Protein AF-A0AA90QH81-F1 (afdb_monomer_lite)

pLDDT: mean 76.2, std 21.97, range [27.23, 96.94]

Secondary structure (DSSP, 8-state):
--STTSSSHHHHHHHHTTT----TT---------SS-HHHHHTS-HHHHHHHHHHHHHT-SSS---PPTT--EEEEESS----EEETTEEEEETT--HHHHHHHHHHHTT----B-S-TT--SSTTSPTTBT--TT-GGGTTSS-EEEETTEEEE----HHHHHHTT-S-GGGEEETTTTS-S----PBPPTT-TTSSSBSEEE-B----SSEEEEEEEETTEEEEEEEETTT--B-BTTBTT-PPP----TT---B---------TTSS-HHHHHHHTTSPPPPPPP----

Sequence (292 aa):
MFTPGNGGLADWWHDISYVNFNNAGSEVHGWYRMSQTTEQLQGLDRSDKTNACIEAARSAPSGALTVPPGAIRYTVTSPGIDAFGWNGGAFMAFDFEVGLAVHEGGHGIGLNHTFSNNPDYRNVDWAAIGEHDDPWDAMSWANSYVATTPFGAAPAALVAPHLDRMGWLPRSRIAVHAANGASEAIYTLAATNHPEASGALLVRVPVKREQGVIMLRVSVDGAPVTVHMDALSGNVVDPNNPARRIATAGIGRLPAMVLVPQLRVPRSRLSKPDRMREAAAPAPAAAPALEK

Radius of gyration: 21.19 Å; chains: 1; bounding box: 54×38×57 Å

Structure (mmCIF, N/CA/C/O backbone):
data_AF-A0AA90QH81-F1
#
_entry.id   AF-A0AA90QH81-F1
#
loop_
_atom_site.group_PDB
_atom_site.id
_atom_site.type_symbol
_atom_site.label_atom_id
_atom_site.label_alt_id
_atom_site.label_comp_id
_atom_site.label_asym_id
_atom_site.label_entity_id
_atom_site.label_seq_id
_atom_site.pdbx_PDB_ins_code
_atom_site.Cartn_x
_atom_site.Cartn_y
_atom_site.Cartn_z
_atom_site.occupancy
_atom_site.B_iso_or_equiv
_atom_site.auth_seq_id
_atom_site.auth_comp_id
_atom_site.auth_asym_id
_atom_site.auth_atom_id
_atom_site.pdbx_PDB_model_num
ATOM 1 N N . MET A 1 1 ? -16.272 1.524 2.803 1.00 66.31 1 MET A N 1
ATOM 2 C CA . MET A 1 1 ? -14.800 1.447 2.700 1.00 66.31 1 MET A CA 1
ATOM 3 C C . MET A 1 1 ? -14.283 0.040 2.391 1.00 66.31 1 MET A C 1
ATOM 5 O O . MET A 1 1 ? -13.559 -0.099 1.418 1.00 66.31 1 MET A O 1
ATOM 9 N N . PHE A 1 2 ? -14.653 -0.997 3.155 1.00 76.00 2 PHE A N 1
ATOM 10 C CA . PHE A 1 2 ? -14.161 -2.379 2.962 1.00 76.00 2 PHE A CA 1
ATOM 11 C C . PHE A 1 2 ? -15.019 -3.255 2.025 1.00 76.00 2 PHE A C 1
ATOM 13 O O . PHE A 1 2 ? -14.723 -4.430 1.829 1.00 76.00 2 PHE A O 1
ATOM 20 N N . THR A 1 3 ? -16.078 -2.694 1.439 1.00 82.12 3 THR A N 1
ATOM 21 C CA . THR A 1 3 ? -16.997 -3.393 0.529 1.00 82.12 3 THR A CA 1
ATOM 22 C C . THR A 1 3 ? -16.645 -3.067 -0.926 1.00 82.12 3 THR A C 1
ATOM 24 O O . THR A 1 3 ? -16.596 -1.873 -1.240 1.00 82.12 3 THR A O 1
ATOM 27 N N . PRO A 1 4 ? -16.455 -4.072 -1.805 1.00 84.31 4 PRO A N 1
ATOM 28 C CA . PRO A 1 4 ? -16.195 -3.851 -3.229 1.00 84.31 4 PRO A CA 1
ATOM 29 C C . PRO A 1 4 ? -17.290 -3.039 -3.939 1.00 84.31 4 PRO A C 1
ATOM 31 O O . PRO A 1 4 ? -18.446 -3.032 -3.510 1.00 84.31 4 PRO A O 1
ATOM 34 N N . GLY A 1 5 ? -16.926 -2.398 -5.047 1.00 85.25 5 GLY A N 1
ATOM 35 C CA . GLY A 1 5 ? -17.802 -1.646 -5.946 1.00 85.25 5 GLY A CA 1
ATOM 36 C C . GLY A 1 5 ? -18.181 -0.242 -5.470 1.00 85.25 5 GLY A C 1
ATOM 37 O O . GLY A 1 5 ? -19.087 0.354 -6.045 1.00 85.25 5 GLY A O 1
ATOM 38 N N . ASN A 1 6 ? -17.530 0.292 -4.432 1.00 86.75 6 ASN A N 1
ATOM 39 C CA . ASN A 1 6 ? -17.909 1.570 -3.812 1.00 86.75 6 ASN A CA 1
ATOM 40 C C . ASN A 1 6 ? -16.840 2.671 -3.942 1.00 86.75 6 ASN A C 1
ATOM 42 O O . ASN A 1 6 ? -17.026 3.763 -3.407 1.00 86.75 6 ASN A O 1
ATOM 46 N N . GLY A 1 7 ? -15.718 2.396 -4.609 1.00 84.75 7 GLY A N 1
ATOM 47 C CA . GLY A 1 7 ? -14.567 3.298 -4.699 1.00 84.75 7 GLY A CA 1
ATOM 48 C C . GLY A 1 7 ? -13.807 3.426 -3.376 1.00 84.75 7 GLY A C 1
ATOM 49 O O . GLY A 1 7 ? -13.304 4.502 -3.060 1.00 84.75 7 GLY A O 1
ATOM 50 N N . GLY A 1 8 ? -13.804 2.367 -2.559 1.00 88.50 8 GLY A N 1
ATOM 51 C CA . GLY A 1 8 ? -13.171 2.350 -1.237 1.00 88.50 8 GLY A CA 1
ATOM 52 C C . GLY A 1 8 ? -11.842 1.597 -1.196 1.00 88.50 8 GLY A C 1
ATOM 53 O O . GLY A 1 8 ? -11.267 1.235 -2.216 1.00 88.50 8 GLY A O 1
ATOM 54 N N . LEU A 1 9 ? -11.382 1.302 0.021 1.00 90.00 9 LEU A N 1
ATOM 55 C CA . LEU A 1 9 ? -10.164 0.532 0.283 1.00 90.00 9 LEU A CA 1
ATOM 56 C C . LEU A 1 9 ? -10.163 -0.846 -0.399 1.00 90.00 9 LEU A C 1
ATOM 58 O O . LEU A 1 9 ? -9.131 -1.279 -0.898 1.00 90.00 9 LEU A O 1
ATOM 62 N N . ALA A 1 10 ? -11.316 -1.523 -0.433 1.00 89.69 10 ALA A N 1
ATOM 63 C CA . ALA A 1 10 ? -11.465 -2.806 -1.123 1.00 89.69 10 ALA A CA 1
ATOM 64 C C . ALA A 1 10 ? -11.136 -2.705 -2.619 1.00 89.69 10 ALA A C 1
ATOM 66 O O . ALA A 1 10 ? -10.386 -3.525 -3.139 1.00 89.69 10 ALA A O 1
ATOM 67 N N . ASP A 1 11 ? -11.672 -1.680 -3.280 1.00 89.56 11 ASP A N 1
ATOM 68 C CA . ASP A 1 11 ? -11.479 -1.451 -4.712 1.00 89.56 11 ASP A CA 1
ATOM 69 C C . ASP A 1 11 ? -10.042 -1.026 -5.004 1.00 89.56 11 ASP A C 1
ATOM 71 O O . ASP A 1 11 ? -9.417 -1.549 -5.920 1.00 89.56 11 ASP A O 1
ATOM 75 N N . TRP A 1 12 ? -9.474 -0.160 -4.158 1.00 91.94 12 TRP A N 1
ATOM 76 C CA . TRP A 1 12 ? -8.079 0.251 -4.293 1.00 91.94 12 TRP A CA 1
ATOM 77 C C . TRP A 1 12 ? -7.126 -0.953 -4.215 1.00 91.94 12 TRP A C 1
ATOM 79 O O . TRP A 1 12 ? -6.288 -1.128 -5.099 1.00 91.94 12 TRP A O 1
ATOM 89 N N . TRP A 1 13 ? -7.275 -1.829 -3.211 1.00 92.81 13 TRP A N 1
ATOM 90 C CA . TRP A 1 13 ? -6.428 -3.024 -3.106 1.00 92.81 13 TRP A CA 1
ATOM 91 C C . TRP A 1 13 ? -6.637 -3.987 -4.270 1.00 92.81 13 TRP A C 1
ATOM 93 O O . TRP A 1 13 ? -5.664 -4.535 -4.790 1.00 92.81 13 TRP A O 1
ATOM 103 N N . HIS A 1 14 ? -7.885 -4.194 -4.684 1.00 91.69 14 HIS A N 1
ATOM 104 C CA . HIS A 1 14 ? -8.213 -5.035 -5.828 1.00 91.69 14 HIS A CA 1
ATOM 105 C C . HIS A 1 14 ? -7.513 -4.542 -7.104 1.00 91.69 14 HIS A C 1
ATOM 107 O O . HIS A 1 14 ? -6.822 -5.318 -7.768 1.00 91.69 14 HIS A O 1
ATOM 113 N N . ASP A 1 15 ? -7.622 -3.249 -7.406 1.00 91.12 15 ASP A N 1
ATOM 114 C CA . ASP A 1 15 ? -7.120 -2.671 -8.651 1.00 91.12 15 ASP A CA 1
ATOM 115 C C . ASP A 1 15 ? -5.589 -2.593 -8.668 1.00 91.12 15 ASP A C 1
ATOM 117 O O . ASP A 1 15 ? -4.952 -3.055 -9.619 1.00 91.12 15 ASP A O 1
ATOM 121 N N . ILE A 1 16 ? -4.973 -2.085 -7.594 1.00 92.56 16 ILE A N 1
ATOM 122 C CA . ILE A 1 16 ? -3.512 -1.923 -7.514 1.00 92.56 16 ILE A CA 1
ATOM 123 C C . ILE A 1 16 ? -2.782 -3.266 -7.455 1.00 92.56 16 ILE A C 1
ATOM 125 O O . ILE A 1 16 ? -1.655 -3.384 -7.938 1.00 92.56 16 ILE A O 1
ATOM 129 N N . SER A 1 17 ? -3.421 -4.301 -6.911 1.00 93.56 17 SER A N 1
ATOM 130 C CA . SER A 1 17 ? -2.853 -5.649 -6.896 1.00 93.56 17 SER A CA 1
ATOM 131 C C . SER A 1 17 ? -3.069 -6.433 -8.187 1.00 93.56 17 SER A C 1
ATOM 133 O O . SER A 1 17 ? -2.642 -7.585 -8.260 1.00 93.56 17 SER A O 1
ATOM 135 N N . TYR A 1 18 ? -3.730 -5.864 -9.200 1.00 93.06 18 TYR A N 1
ATOM 136 C CA . TYR A 1 18 ? -4.156 -6.600 -10.393 1.00 93.06 18 TYR A CA 1
ATOM 137 C C . TYR A 1 18 ? -4.964 -7.857 -10.030 1.00 93.06 18 TYR A C 1
ATOM 139 O O . TYR A 1 18 ? -4.720 -8.938 -10.569 1.00 93.06 18 TYR A O 1
ATOM 147 N N . VAL A 1 19 ? -5.907 -7.722 -9.090 1.00 92.38 19 VAL A N 1
ATOM 148 C CA . VAL A 1 19 ? -6.770 -8.807 -8.584 1.00 92.38 19 VAL A CA 1
ATOM 149 C C . VAL A 1 19 ? -6.009 -9.888 -7.783 1.00 92.38 19 VAL A C 1
ATOM 151 O O . VAL A 1 19 ? -6.549 -10.953 -7.493 1.00 92.38 19 VAL A O 1
ATOM 154 N N . ASN A 1 20 ? -4.749 -9.653 -7.392 1.00 92.12 20 ASN A N 1
ATOM 155 C CA . ASN A 1 20 ? -3.990 -10.613 -6.573 1.00 92.12 20 ASN A CA 1
ATOM 156 C C . ASN A 1 20 ? -4.246 -10.459 -5.067 1.00 92.12 20 ASN A C 1
ATOM 158 O O . ASN A 1 20 ? -3.966 -11.382 -4.300 1.00 92.12 20 ASN A O 1
ATOM 162 N N . PHE A 1 21 ? -4.765 -9.313 -4.628 1.00 90.56 21 PHE A N 1
ATOM 163 C CA . PHE A 1 21 ? -5.209 -9.109 -3.258 1.00 90.56 21 PHE A CA 1
ATOM 164 C C . PHE A 1 21 ? -6.693 -9.441 -3.145 1.00 90.56 21 PHE A C 1
ATOM 166 O O . PHE A 1 21 ? -7.538 -8.805 -3.773 1.00 90.56 21 PHE A O 1
ATOM 173 N N . ASN A 1 22 ? -7.006 -10.436 -2.319 1.00 83.88 22 ASN A N 1
ATOM 174 C CA . ASN A 1 22 ? -8.372 -10.863 -2.073 1.00 83.88 22 ASN A CA 1
ATOM 175 C C . ASN A 1 22 ? -8.793 -10.485 -0.651 1.00 83.88 22 ASN A C 1
ATOM 177 O O . ASN A 1 22 ? -8.292 -11.048 0.320 1.00 83.88 22 ASN A O 1
ATOM 181 N N . ASN A 1 23 ? -9.741 -9.561 -0.540 1.00 81.88 23 ASN A N 1
ATOM 182 C CA . ASN A 1 23 ? -10.365 -9.168 0.721 1.00 81.88 23 ASN A CA 1
ATOM 183 C C . ASN A 1 23 ? -11.673 -9.931 1.012 1.00 81.88 23 ASN A C 1
ATOM 185 O O . ASN A 1 23 ? -12.353 -9.623 1.993 1.00 81.88 23 ASN A O 1
ATOM 189 N N . ALA A 1 24 ? -12.057 -10.910 0.184 1.00 81.31 24 ALA A N 1
ATOM 190 C CA . ALA A 1 24 ? -13.216 -11.752 0.460 1.00 81.31 24 ALA A CA 1
ATOM 191 C C .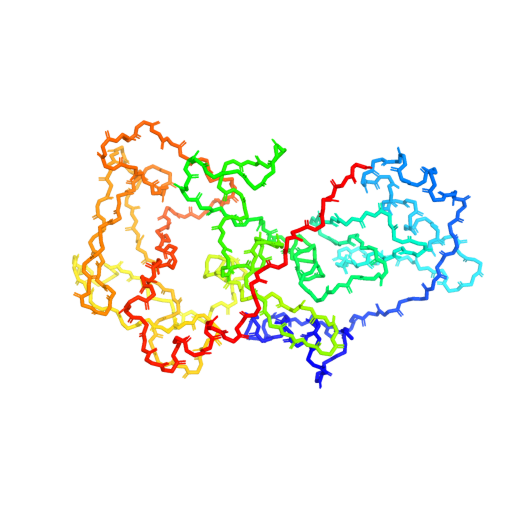 ALA A 1 24 ? -13.039 -12.486 1.797 1.00 81.31 24 ALA A C 1
ATOM 193 O O . ALA A 1 24 ? -11.966 -12.999 2.106 1.00 81.31 24 ALA A O 1
ATOM 194 N N . GLY A 1 25 ? -14.108 -12.529 2.592 1.00 80.38 25 GLY A N 1
ATOM 195 C CA . GLY A 1 25 ? -14.072 -13.094 3.943 1.00 80.38 25 GLY A CA 1
ATOM 196 C C . GLY A 1 25 ? -13.509 -12.151 5.009 1.00 80.38 25 GLY A C 1
ATOM 197 O O . GLY A 1 25 ? -13.406 -12.556 6.159 1.00 80.38 25 GLY A O 1
ATOM 198 N N . SER A 1 26 ? -13.172 -10.901 4.667 1.00 85.56 26 SER A N 1
ATOM 199 C CA . SER A 1 26 ? -12.961 -9.872 5.689 1.00 85.56 26 SER A CA 1
ATOM 200 C C . SER A 1 26 ? -14.261 -9.603 6.443 1.00 85.56 26 SER A C 1
ATOM 202 O O . SER A 1 26 ? -15.319 -9.416 5.840 1.00 85.56 26 SER A O 1
ATOM 204 N N . GLU A 1 27 ? -14.161 -9.550 7.766 1.00 87.94 27 GLU A N 1
ATOM 205 C CA . GLU A 1 27 ? -15.280 -9.304 8.667 1.00 87.94 27 GLU A CA 1
ATOM 206 C C . GLU A 1 27 ? -15.116 -7.940 9.340 1.00 87.94 27 GLU A C 1
ATOM 208 O O . GLU A 1 27 ? -14.009 -7.517 9.679 1.00 87.94 27 GLU A O 1
ATOM 213 N N . VAL A 1 28 ? -16.233 -7.239 9.532 1.00 88.25 28 VAL A N 1
ATOM 214 C CA . VAL A 1 28 ? -16.284 -6.031 10.357 1.00 88.25 28 VAL A CA 1
ATOM 215 C C . VAL A 1 28 ? -16.977 -6.403 11.653 1.00 88.25 28 VAL A C 1
ATOM 217 O O . VAL A 1 28 ? -18.139 -6.810 11.651 1.00 88.25 28 VAL A O 1
ATOM 220 N N . HIS A 1 29 ? -16.262 -6.243 12.758 1.00 89.69 29 HIS A N 1
ATOM 221 C CA . HIS A 1 29 ? -16.812 -6.451 14.088 1.00 89.69 29 HIS A CA 1
ATOM 222 C C . HIS A 1 29 ? -17.248 -5.121 14.707 1.00 89.69 29 HIS A C 1
ATOM 224 O O . HIS A 1 29 ? -16.852 -4.044 14.261 1.00 89.69 29 HIS A O 1
ATOM 230 N N . GLY A 1 30 ? -18.130 -5.208 15.703 1.00 86.75 30 GLY A N 1
ATOM 231 C CA . GLY A 1 30 ? -18.688 -4.039 16.376 1.00 86.75 30 GLY A CA 1
ATOM 232 C C . GLY A 1 30 ? -17.684 -3.311 17.272 1.00 86.75 30 GLY A C 1
ATOM 233 O O . GLY A 1 30 ? -16.505 -3.646 17.351 1.00 86.75 30 GLY A O 1
ATOM 234 N N . TRP A 1 31 ? -18.186 -2.309 17.988 1.00 93.56 31 TRP A N 1
ATOM 235 C CA . TRP A 1 31 ? -17.396 -1.546 18.948 1.00 93.56 31 TRP A CA 1
ATOM 236 C C . TRP A 1 31 ? -17.240 -2.296 20.269 1.00 93.56 31 TRP A C 1
ATOM 238 O O . TRP A 1 31 ? -18.223 -2.743 20.863 1.00 93.56 31 TRP A O 1
ATOM 248 N N . TYR A 1 32 ? -16.006 -2.355 20.764 1.00 95.12 32 TYR A N 1
ATOM 249 C CA . TYR A 1 32 ? -15.671 -2.943 22.057 1.00 95.12 32 TYR A CA 1
ATOM 250 C C . TYR A 1 32 ? -15.305 -1.850 23.053 1.00 95.12 32 TYR A C 1
ATOM 252 O O . TYR A 1 32 ? -14.515 -0.954 22.754 1.00 95.12 32 TYR A O 1
ATOM 260 N N . ARG A 1 33 ? -15.891 -1.908 24.253 1.00 95.06 33 ARG A N 1
ATOM 261 C CA . ARG A 1 33 ? -15.601 -0.927 25.298 1.00 95.06 33 ARG A CA 1
ATOM 262 C C . ARG A 1 33 ? -14.281 -1.274 25.976 1.00 95.06 33 ARG A C 1
ATOM 264 O O . ARG A 1 33 ? -14.151 -2.338 26.571 1.00 95.06 33 ARG A O 1
ATOM 271 N N . MET A 1 34 ? -13.334 -0.348 25.914 1.00 93.88 34 MET A N 1
ATOM 272 C CA . MET A 1 34 ? -12.063 -0.454 26.625 1.00 93.88 34 MET A CA 1
ATOM 273 C C . MET A 1 34 ? -12.231 -0.058 28.096 1.00 93.88 34 MET A C 1
ATOM 275 O O . MET A 1 34 ? -13.102 0.749 28.434 1.00 93.88 34 MET A O 1
ATOM 279 N N . SER A 1 35 ? -11.419 -0.647 28.976 1.00 91.38 35 SER A N 1
ATOM 280 C CA . SER A 1 35 ? -11.398 -0.309 30.406 1.00 91.38 35 SER A CA 1
ATOM 281 C C . SER A 1 35 ? -10.559 0.937 30.700 1.00 91.38 35 SER A C 1
ATOM 283 O O . SER A 1 35 ? -10.780 1.597 31.713 1.00 91.38 35 SER A O 1
ATOM 285 N N . GLN A 1 36 ? -9.622 1.262 29.810 1.00 94.44 36 GLN A N 1
ATOM 286 C CA . GLN A 1 36 ? -8.763 2.437 29.871 1.00 94.44 36 GLN A CA 1
ATOM 287 C C . GLN A 1 36 ? -9.514 3.715 29.467 1.00 94.44 36 GLN A C 1
ATOM 289 O O . GLN A 1 36 ? -10.398 3.694 28.607 1.00 94.44 36 GLN A O 1
ATOM 294 N N . THR A 1 37 ? -9.120 4.850 30.047 1.00 94.69 37 THR A N 1
ATOM 295 C CA . THR A 1 37 ? -9.464 6.179 29.519 1.00 94.69 37 THR A CA 1
ATOM 296 C C . THR A 1 37 ? -8.648 6.494 28.260 1.00 94.69 37 THR A C 1
ATOM 298 O O . THR A 1 37 ? -7.630 5.854 27.994 1.00 94.69 37 THR A O 1
ATOM 301 N N . THR A 1 38 ? -9.056 7.514 27.497 1.00 93.38 38 THR A N 1
ATOM 302 C CA . THR A 1 38 ? -8.297 8.001 26.330 1.00 93.38 38 THR A CA 1
ATOM 303 C C . THR A 1 38 ? -6.854 8.353 26.695 1.00 93.38 38 THR A C 1
ATOM 305 O O . THR A 1 38 ? -5.934 7.894 26.031 1.00 93.38 38 THR A O 1
ATOM 308 N N . GLU A 1 39 ? -6.656 9.094 27.789 1.00 95.19 39 GLU A N 1
ATOM 309 C CA . GLU A 1 39 ? -5.333 9.514 28.273 1.00 95.19 39 GLU A CA 1
ATOM 310 C C . GLU A 1 39 ? -4.461 8.315 28.672 1.00 95.19 39 GLU A C 1
ATOM 312 O O . GLU A 1 39 ? -3.291 8.234 28.302 1.00 95.19 39 GLU A O 1
ATOM 317 N N . GLN A 1 40 ? -5.046 7.334 29.369 1.00 96.06 40 GLN A N 1
ATOM 318 C CA . GLN A 1 40 ? -4.340 6.104 29.729 1.00 96.06 40 GLN A CA 1
ATOM 319 C C . GLN A 1 40 ? -3.893 5.331 28.490 1.00 96.06 40 GLN A C 1
ATOM 321 O O . GLN A 1 40 ? -2.780 4.818 28.467 1.00 96.06 40 GLN A O 1
ATOM 326 N N . LEU A 1 41 ? -4.749 5.253 27.468 1.00 94.69 41 LEU A N 1
ATOM 327 C CA . LEU A 1 41 ? -4.438 4.534 26.239 1.00 94.69 41 LEU A CA 1
ATOM 328 C C . LEU A 1 41 ? -3.401 5.277 25.384 1.00 94.69 41 LEU A C 1
ATOM 330 O O . LEU A 1 41 ? -2.516 4.639 24.823 1.00 94.69 41 LEU A O 1
ATOM 334 N N . GLN A 1 42 ? -3.460 6.611 25.321 1.00 94.31 42 GLN A N 1
ATOM 335 C CA . GLN A 1 42 ? -2.454 7.444 24.649 1.00 94.31 42 GLN A CA 1
ATOM 336 C C . GLN A 1 42 ? -1.062 7.283 25.269 1.00 94.31 42 GLN A C 1
ATOM 338 O O . GLN A 1 42 ? -0.082 7.235 24.529 1.00 94.31 42 GLN A O 1
ATOM 343 N N . GLY A 1 43 ? -0.989 7.139 26.596 1.00 95.75 43 GLY A N 1
ATOM 344 C CA . GLY A 1 43 ? 0.264 6.943 27.329 1.00 95.75 43 GLY A CA 1
ATOM 345 C C . GLY A 1 43 ? 0.909 5.559 27.184 1.00 95.75 43 GLY A C 1
ATOM 346 O O . GLY A 1 43 ? 2.028 5.374 27.663 1.00 95.75 43 GLY A O 1
ATOM 347 N N . LEU A 1 44 ? 0.238 4.587 26.555 1.00 96.25 44 LEU A N 1
ATOM 348 C CA . LEU A 1 44 ? 0.830 3.280 26.254 1.00 96.25 44 LEU A CA 1
ATOM 349 C C . LEU A 1 44 ? 1.749 3.354 25.031 1.00 96.25 44 LEU A C 1
ATOM 351 O O . LEU A 1 44 ? 1.603 4.224 24.172 1.00 96.25 44 LEU A O 1
ATOM 355 N N . ASP A 1 45 ? 2.657 2.391 24.897 1.00 96.88 45 ASP A N 1
ATOM 356 C CA . ASP A 1 45 ? 3.338 2.182 23.622 1.00 96.88 45 ASP A CA 1
ATOM 357 C C . ASP A 1 45 ? 2.398 1.543 22.577 1.00 96.88 45 ASP A C 1
ATOM 359 O O . ASP A 1 45 ? 1.316 1.042 22.886 1.00 96.88 45 ASP A O 1
ATOM 363 N N . ARG A 1 46 ? 2.800 1.556 21.302 1.00 95.69 46 ARG A N 1
ATOM 364 C CA . ARG A 1 46 ? 1.977 1.063 20.180 1.00 95.69 46 ARG A CA 1
ATOM 365 C C . ARG A 1 46 ? 1.602 -0.423 20.291 1.00 95.69 46 ARG A C 1
ATOM 367 O O . ARG A 1 46 ? 0.505 -0.820 19.884 1.00 95.69 46 ARG A O 1
ATOM 374 N N . SER A 1 47 ? 2.491 -1.247 20.846 1.00 95.00 47 SER A N 1
ATOM 375 C CA . SER A 1 47 ? 2.231 -2.676 21.045 1.00 95.00 47 SER A CA 1
ATOM 376 C C . SER A 1 47 ? 1.169 -2.871 22.127 1.00 95.00 47 SER A C 1
ATOM 378 O O . SER A 1 47 ? 0.184 -3.581 21.916 1.00 95.00 47 SER A O 1
ATOM 380 N N . ASP A 1 48 ? 1.314 -2.174 23.248 1.00 96.94 48 ASP A N 1
ATOM 381 C CA . ASP A 1 48 ? 0.394 -2.242 24.377 1.00 96.94 48 ASP A CA 1
ATOM 382 C C . ASP A 1 48 ? -0.974 -1.633 24.051 1.00 96.94 48 ASP A C 1
ATOM 384 O O . ASP A 1 48 ? -1.994 -2.212 24.434 1.00 96.94 48 ASP A O 1
ATOM 388 N N . LYS A 1 49 ? -1.035 -0.557 23.248 1.00 96.00 49 LYS A N 1
ATOM 389 C CA . LYS A 1 49 ? -2.295 -0.043 22.667 1.00 96.00 49 LYS A CA 1
ATOM 390 C C . LYS A 1 49 ? -3.027 -1.137 21.893 1.00 96.00 49 LYS A C 1
ATOM 392 O O . LYS A 1 49 ? -4.212 -1.387 22.116 1.00 96.00 49 LYS A O 1
ATOM 397 N N . THR A 1 50 ? -2.309 -1.823 21.004 1.00 94.44 50 THR A N 1
ATOM 398 C CA . THR A 1 50 ? -2.871 -2.897 20.176 1.00 94.44 50 THR A CA 1
ATOM 399 C C . THR A 1 50 ? -3.372 -4.057 21.037 1.00 94.44 50 THR A C 1
ATOM 401 O O . THR A 1 50 ? -4.492 -4.535 20.840 1.00 94.44 50 THR A O 1
ATOM 404 N N . ASN A 1 51 ? -2.579 -4.483 22.023 1.00 94.38 51 ASN A N 1
ATOM 405 C CA . ASN A 1 51 ? -2.944 -5.557 22.946 1.00 94.38 51 ASN A CA 1
ATOM 406 C C . ASN A 1 51 ? -4.169 -5.193 23.794 1.00 94.38 51 ASN A C 1
ATOM 408 O O . ASN A 1 51 ? -5.052 -6.032 23.969 1.00 94.38 51 ASN A O 1
ATOM 412 N N . ALA A 1 52 ? -4.271 -3.947 24.262 1.00 95.94 52 ALA A N 1
ATOM 413 C CA . ALA A 1 52 ? -5.425 -3.470 25.017 1.00 95.94 52 ALA A CA 1
ATOM 414 C C . ALA A 1 52 ? -6.723 -3.550 24.196 1.00 95.94 52 ALA A C 1
ATOM 416 O O . ALA A 1 52 ? -7.746 -4.006 24.709 1.00 95.94 52 ALA A O 1
ATOM 417 N N . CYS A 1 53 ? -6.691 -3.170 22.913 1.00 94.94 53 CYS A N 1
ATOM 418 C CA . CYS A 1 53 ? -7.855 -3.295 22.031 1.00 94.94 53 CYS A CA 1
ATOM 419 C C . CYS A 1 53 ? -8.238 -4.760 21.772 1.00 94.94 53 CYS A C 1
ATOM 421 O O . CYS A 1 53 ? -9.420 -5.104 21.815 1.00 94.94 53 CYS A O 1
ATOM 423 N N . ILE A 1 54 ? -7.252 -5.634 21.536 1.00 93.25 54 ILE A N 1
ATOM 424 C CA . ILE A 1 54 ? -7.489 -7.074 21.342 1.00 93.25 54 ILE A CA 1
ATOM 425 C C . ILE A 1 54 ? -8.109 -7.687 22.600 1.00 93.25 54 ILE A C 1
ATOM 427 O O . ILE A 1 54 ? -9.063 -8.455 22.501 1.00 93.25 54 ILE A O 1
ATOM 431 N N . GLU A 1 55 ? -7.608 -7.330 23.781 1.00 95.00 55 GLU A N 1
ATOM 432 C CA . GLU A 1 55 ? -8.136 -7.835 25.045 1.00 95.00 55 GLU A CA 1
ATOM 433 C C . GLU A 1 55 ? -9.565 -7.347 25.308 1.00 95.00 55 GLU A C 1
ATOM 435 O O . GLU A 1 55 ? -10.415 -8.136 25.727 1.00 95.00 55 GLU A O 1
ATOM 440 N N . ALA A 1 56 ? -9.862 -6.080 25.006 1.00 95.62 56 ALA A N 1
ATOM 441 C CA . ALA A 1 56 ? -11.219 -5.545 25.098 1.00 95.62 56 ALA A CA 1
ATOM 442 C C . ALA A 1 56 ? -12.194 -6.303 24.180 1.00 95.62 56 ALA A C 1
ATOM 444 O O . ALA A 1 56 ? -13.310 -6.619 24.591 1.00 95.62 56 ALA A O 1
ATOM 445 N N . ALA A 1 57 ? -11.765 -6.650 22.963 1.00 95.44 57 ALA A N 1
ATOM 446 C CA . ALA A 1 57 ? -12.564 -7.452 22.040 1.00 95.44 57 ALA A CA 1
ATOM 447 C C . ALA A 1 57 ? -12.741 -8.902 22.519 1.00 95.44 57 ALA A C 1
ATOM 449 O O . ALA A 1 57 ? -13.835 -9.461 22.437 1.00 95.44 57 ALA A O 1
ATOM 450 N N . ARG A 1 58 ? -11.683 -9.506 23.065 1.00 95.56 58 ARG A N 1
ATOM 451 C CA . ARG A 1 58 ? -11.674 -10.895 23.544 1.00 95.56 58 ARG A CA 1
ATOM 452 C C . ARG A 1 58 ? -12.529 -11.104 24.794 1.00 95.56 58 ARG A C 1
ATOM 454 O O . ARG A 1 58 ? -13.149 -12.153 24.938 1.00 95.56 58 ARG A O 1
ATOM 461 N N . SER A 1 59 ? -12.543 -10.127 25.697 1.00 95.69 59 SER A N 1
ATOM 462 C CA . SER A 1 59 ? -13.240 -10.191 26.991 1.00 95.69 59 SER A CA 1
ATOM 463 C C . SER A 1 59 ? -14.649 -9.588 26.969 1.00 95.69 59 SER A C 1
ATOM 465 O O . SER A 1 59 ? -15.317 -9.538 28.004 1.00 95.69 59 SER A O 1
ATOM 467 N N . ALA A 1 60 ? -15.123 -9.138 25.804 1.00 95.50 60 ALA A N 1
ATOM 468 C CA . ALA A 1 60 ? -16.417 -8.488 25.682 1.00 95.50 60 ALA A CA 1
ATOM 469 C C . ALA A 1 60 ? -17.571 -9.417 26.119 1.00 95.50 60 ALA A C 1
ATOM 471 O O . ALA A 1 60 ? -17.630 -10.571 25.695 1.00 95.50 60 ALA A O 1
ATOM 472 N N . PRO A 1 61 ? -18.545 -8.924 26.909 1.00 92.94 61 PRO A N 1
ATOM 473 C CA . PRO A 1 61 ? -19.657 -9.745 27.401 1.00 92.94 61 PRO A CA 1
ATOM 474 C C . PRO A 1 61 ? -20.598 -10.225 26.284 1.00 92.94 61 PRO A C 1
ATOM 476 O O . PRO A 1 61 ? -21.345 -11.183 26.464 1.00 92.94 61 PRO A O 1
ATOM 479 N N . SER A 1 62 ? -20.569 -9.563 25.128 1.00 90.69 62 SER A N 1
ATOM 480 C CA . SER A 1 62 ? -21.342 -9.912 23.940 1.00 90.69 62 SER A CA 1
ATOM 481 C C . SER A 1 62 ? -20.495 -9.696 22.693 1.00 90.69 62 SER A C 1
ATOM 483 O O . SER A 1 62 ? -19.832 -8.665 22.582 1.00 90.69 62 SER A O 1
ATOM 485 N N . GLY A 1 63 ? -20.552 -10.632 21.743 1.00 89.75 63 GLY A N 1
ATOM 486 C CA . GLY A 1 63 ? -19.814 -10.516 20.482 1.00 89.75 63 GLY A CA 1
ATOM 487 C C . GLY A 1 63 ? -18.295 -10.598 20.647 1.00 89.75 63 GLY A C 1
ATOM 488 O O . GLY A 1 63 ? -17.579 -10.001 19.845 1.00 89.75 63 GLY A O 1
ATOM 489 N N . ALA A 1 64 ? -17.817 -11.291 21.690 1.00 94.19 64 ALA A N 1
ATOM 490 C CA . ALA A 1 64 ? -16.396 -11.507 21.935 1.00 94.19 64 ALA A CA 1
ATOM 491 C C . ALA A 1 64 ? -15.691 -12.028 20.679 1.00 94.19 64 ALA A C 1
ATOM 493 O O . ALA A 1 64 ? -16.164 -12.967 20.034 1.00 94.19 64 ALA A O 1
ATOM 494 N N . LEU A 1 65 ? -14.548 -11.429 20.356 1.00 92.62 65 LEU A N 1
ATOM 495 C CA . LEU A 1 65 ? -13.760 -11.770 19.181 1.00 92.62 65 LEU A CA 1
ATOM 496 C C . LEU A 1 65 ? -12.398 -12.301 19.604 1.00 92.62 65 LEU A C 1
ATOM 498 O O . LEU A 1 65 ? -11.613 -11.615 20.255 1.00 92.62 65 LEU A O 1
ATOM 502 N N . THR A 1 66 ? -12.094 -13.518 19.165 1.00 92.31 66 THR A N 1
ATOM 503 C CA . THR A 1 66 ? -10.719 -14.015 19.141 1.00 92.31 66 THR A CA 1
ATOM 504 C C . THR A 1 66 ? -10.196 -13.847 17.727 1.00 92.31 66 THR A C 1
ATOM 506 O O . THR A 1 66 ? -10.682 -14.506 16.811 1.00 92.31 66 THR A O 1
ATOM 509 N N . VAL A 1 67 ? -9.220 -12.958 17.548 1.00 85.75 67 VAL A N 1
ATOM 510 C CA . VAL A 1 67 ? -8.607 -12.727 16.237 1.00 85.75 67 VAL A CA 1
ATOM 511 C C . VAL A 1 67 ? -7.949 -14.027 15.756 1.00 85.75 67 VAL A C 1
ATOM 513 O O . VAL A 1 67 ? -7.085 -14.553 16.467 1.00 85.75 67 VAL A O 1
ATOM 516 N N . PRO A 1 68 ? -8.318 -14.555 14.574 1.00 86.62 68 PRO A N 1
ATOM 517 C CA . PRO A 1 68 ? -7.709 -15.769 14.049 1.00 86.62 68 PRO A CA 1
ATOM 518 C C . PRO A 1 68 ? -6.188 -15.615 13.876 1.00 86.62 68 PRO A C 1
ATOM 520 O O . PRO A 1 68 ? -5.720 -14.548 13.460 1.00 86.62 68 PRO A O 1
ATOM 523 N N . PRO A 1 69 ? -5.390 -16.663 14.152 1.00 84.94 69 PRO A N 1
ATOM 524 C CA . PRO A 1 69 ? -3.958 -16.636 13.882 1.00 84.94 69 PRO A CA 1
ATOM 525 C C . PRO A 1 69 ? -3.667 -16.283 12.419 1.00 84.94 69 PRO A C 1
ATOM 527 O O . PRO A 1 69 ? -4.246 -16.868 11.507 1.00 84.94 69 PRO A O 1
ATOM 530 N N . GLY A 1 70 ? -2.760 -15.331 12.197 1.00 84.06 70 GLY A N 1
ATOM 531 C CA . GLY A 1 70 ? -2.364 -14.891 10.856 1.00 84.06 70 GLY A CA 1
ATOM 532 C C . GLY A 1 70 ? -3.342 -13.940 10.157 1.00 84.06 70 GLY A C 1
ATOM 533 O O . GLY A 1 70 ? -3.049 -13.515 9.043 1.00 84.06 70 GLY A O 1
ATOM 534 N N . ALA A 1 71 ? -4.467 -13.572 10.782 1.00 88.19 71 ALA A N 1
ATOM 535 C CA . ALA A 1 71 ? -5.358 -12.559 10.227 1.00 88.19 71 ALA A CA 1
ATOM 536 C C . ALA A 1 71 ? -4.680 -11.179 10.209 1.00 88.19 71 ALA A C 1
ATOM 538 O O . ALA A 1 71 ? -4.147 -10.726 11.226 1.00 88.19 71 ALA A O 1
ATOM 539 N N . ILE A 1 72 ? -4.757 -10.501 9.063 1.00 90.75 72 ILE A N 1
ATOM 540 C CA . ILE A 1 72 ? -4.445 -9.073 8.956 1.00 90.75 72 ILE A CA 1
ATOM 541 C C . ILE A 1 72 ? -5.633 -8.308 9.529 1.00 90.75 72 ILE A C 1
ATOM 543 O O . ILE A 1 72 ? -6.777 -8.576 9.162 1.00 90.75 72 ILE A O 1
ATOM 547 N N . ARG A 1 73 ? -5.373 -7.365 10.434 1.00 91.69 73 ARG A N 1
ATOM 548 C CA . ARG A 1 73 ? -6.431 -6.658 11.169 1.00 91.69 73 ARG A CA 1
ATOM 549 C C . ARG A 1 73 ? -6.270 -5.151 11.123 1.00 91.69 73 ARG A C 1
ATOM 551 O O . ARG A 1 73 ? -5.158 -4.647 11.218 1.00 91.69 73 ARG A O 1
ATOM 558 N N . TYR A 1 74 ? -7.398 -4.458 11.061 1.00 94.06 74 TYR A N 1
ATOM 559 C CA . TYR A 1 74 ? -7.483 -3.022 11.287 1.00 94.06 74 TYR A CA 1
ATOM 560 C C . TYR A 1 74 ? -8.140 -2.807 12.648 1.00 94.06 74 TYR A C 1
ATOM 562 O O . TYR A 1 74 ? -9.301 -3.163 12.846 1.00 94.06 74 TYR A O 1
ATOM 570 N N . THR A 1 75 ? -7.389 -2.254 13.592 1.00 95.44 75 THR A N 1
ATOM 571 C CA . THR A 1 75 ? -7.886 -1.840 14.902 1.00 95.44 75 THR A CA 1
ATOM 572 C C . THR A 1 75 ? -8.267 -0.371 14.818 1.00 95.44 75 THR A C 1
ATOM 574 O O . THR A 1 75 ? -7.414 0.461 14.526 1.00 95.44 75 THR A O 1
ATOM 577 N N . VAL A 1 76 ? -9.533 -0.048 15.074 1.00 95.50 76 VAL A N 1
ATOM 578 C CA . VAL A 1 76 ? -10.048 1.326 14.994 1.00 95.50 76 VAL A CA 1
ATOM 579 C C . VAL A 1 76 ? -10.499 1.789 16.376 1.00 95.50 76 VAL A C 1
ATOM 581 O O . VAL A 1 76 ? -11.255 1.076 17.038 1.00 95.50 76 VAL A O 1
ATOM 584 N N . THR A 1 77 ? -10.081 2.982 16.808 1.00 95.50 77 THR A N 1
ATOM 585 C CA . THR A 1 77 ? -10.521 3.568 18.086 1.00 95.50 77 THR A CA 1
ATOM 586 C C . THR A 1 77 ? -11.372 4.817 17.902 1.00 95.50 77 THR A C 1
ATOM 588 O O . THR A 1 77 ? -11.107 5.660 17.047 1.00 95.50 77 THR A O 1
ATOM 591 N N . SER A 1 78 ? -12.379 4.960 18.766 1.00 93.31 78 SER A N 1
ATOM 592 C CA . SER A 1 78 ? -13.168 6.181 18.929 1.00 93.31 78 SER A CA 1
ATOM 593 C C . SER A 1 78 ? -13.226 6.550 20.423 1.00 93.31 78 SER A C 1
ATOM 595 O O . SER A 1 78 ? -13.800 5.778 21.196 1.00 93.31 78 SER A O 1
ATOM 597 N N . PRO A 1 79 ? -12.674 7.703 20.853 1.00 92.44 79 PRO A N 1
ATOM 598 C CA . PRO A 1 79 ? -11.991 8.702 20.024 1.00 92.44 79 PRO A CA 1
ATOM 599 C C . PRO A 1 79 ? -10.712 8.156 19.366 1.00 92.44 79 PRO A C 1
ATOM 601 O O . PRO A 1 79 ? -10.144 7.152 19.804 1.00 92.44 79 PRO A O 1
ATOM 604 N N . GLY A 1 80 ? -10.288 8.802 18.280 1.00 91.88 80 GLY A N 1
ATOM 605 C CA . GLY A 1 80 ? -9.012 8.509 17.635 1.00 91.88 80 GLY A CA 1
ATOM 606 C C . GLY A 1 80 ? -7.845 8.887 18.544 1.00 91.88 80 GLY A C 1
ATOM 607 O O . GLY A 1 80 ? -7.901 9.930 19.193 1.00 91.88 80 GLY A O 1
ATOM 608 N N . ILE A 1 81 ? -6.820 8.033 18.626 1.00 93.12 81 ILE A N 1
ATOM 609 C CA . ILE A 1 81 ? -5.676 8.260 19.531 1.00 93.12 81 ILE A CA 1
ATOM 610 C C . ILE A 1 81 ? -4.292 8.052 18.907 1.00 93.12 81 ILE A C 1
ATOM 612 O O . ILE A 1 81 ? -3.308 8.445 19.524 1.00 93.12 81 ILE A O 1
ATOM 616 N N . ASP A 1 82 ? -4.190 7.378 17.759 1.00 93.50 82 ASP A N 1
ATOM 617 C CA . ASP A 1 82 ? -2.923 7.073 17.080 1.00 93.50 82 ASP A CA 1
ATOM 618 C C . ASP A 1 82 ? -3.214 6.542 15.663 1.00 93.50 82 ASP A C 1
ATOM 620 O O . ASP A 1 82 ? -4.349 6.150 15.362 1.00 93.50 82 ASP A O 1
ATOM 624 N N . ALA A 1 83 ? -2.179 6.477 14.827 1.00 93.81 83 ALA A N 1
ATOM 625 C CA . ALA A 1 83 ? -2.191 5.782 13.548 1.00 93.81 83 ALA A CA 1
ATOM 626 C C . ALA A 1 83 ? -0.821 5.145 13.272 1.00 93.81 83 ALA A C 1
ATOM 628 O O . ALA A 1 83 ? 0.210 5.820 13.343 1.00 93.81 83 ALA A O 1
ATOM 629 N N . PHE A 1 84 ? -0.805 3.833 13.021 1.00 95.31 84 PHE A N 1
ATOM 630 C CA . PHE A 1 84 ? 0.413 3.089 12.690 1.00 95.31 84 PHE A CA 1
ATOM 631 C C . PHE A 1 84 ? 0.123 1.683 12.159 1.00 95.31 84 PHE A C 1
ATOM 633 O O . PHE A 1 84 ? -0.845 1.034 12.551 1.00 95.31 84 PHE A O 1
ATOM 640 N N . GLY A 1 85 ? 1.029 1.168 11.341 1.00 95.69 85 GLY A N 1
ATOM 641 C CA . GLY A 1 85 ? 1.002 -0.176 10.797 1.00 95.69 85 GLY A CA 1
ATOM 642 C C . GLY A 1 85 ? 2.131 -1.054 11.328 1.00 95.69 85 GLY A C 1
ATOM 643 O O . GLY A 1 85 ? 3.164 -0.588 11.811 1.00 95.69 85 GLY A O 1
ATOM 644 N N . TRP A 1 86 ? 1.930 -2.363 11.250 1.00 94.12 86 TRP A N 1
ATOM 645 C CA . TRP A 1 86 ? 2.936 -3.377 11.561 1.00 94.12 86 TRP A CA 1
ATOM 646 C C . TRP A 1 86 ? 2.677 -4.619 10.714 1.00 94.12 86 TRP A C 1
ATOM 648 O O . TRP A 1 86 ? 1.592 -4.793 10.171 1.00 94.12 86 TRP A O 1
ATOM 658 N N . ASN A 1 87 ? 3.636 -5.542 10.642 1.00 93.25 87 ASN A N 1
ATOM 659 C CA . ASN A 1 87 ? 3.397 -6.805 9.947 1.00 93.25 87 ASN A CA 1
ATOM 660 C C . ASN A 1 87 ? 2.267 -7.601 10.633 1.00 93.25 87 ASN A C 1
ATOM 662 O O . ASN A 1 87 ? 2.443 -8.097 11.748 1.00 93.25 87 ASN A O 1
ATOM 666 N N . GLY A 1 88 ? 1.116 -7.721 9.968 1.00 92.00 88 GLY A N 1
ATOM 667 C CA . GLY A 1 88 ? -0.103 -8.326 10.507 1.00 92.00 88 GLY A CA 1
ATOM 668 C C . GLY A 1 88 ? -1.223 -7.349 10.894 1.00 92.00 88 GLY A C 1
ATOM 669 O O . GLY A 1 88 ? -2.276 -7.812 11.335 1.00 92.00 88 GLY A O 1
ATOM 670 N N . GLY A 1 89 ? -1.069 -6.030 10.734 1.00 93.81 89 GLY A N 1
ATOM 671 C CA . GLY A 1 89 ? -2.210 -5.121 10.857 1.00 93.81 89 GLY A CA 1
ATOM 672 C C . GLY A 1 89 ? -1.914 -3.624 10.846 1.00 93.81 89 GLY A C 1
ATOM 673 O O . GLY A 1 89 ? -0.795 -3.186 10.595 1.00 93.81 89 GLY A O 1
ATOM 674 N N . ALA A 1 90 ? -2.967 -2.862 11.124 1.00 96.44 90 ALA A N 1
ATOM 675 C CA . ALA A 1 90 ? -2.987 -1.412 11.222 1.00 96.44 90 ALA A CA 1
ATOM 676 C C . ALA A 1 90 ? -3.797 -0.960 12.442 1.00 96.44 90 ALA A C 1
ATOM 678 O O . ALA A 1 90 ? -4.779 -1.601 12.825 1.00 96.44 90 ALA A O 1
ATOM 679 N N . PHE A 1 91 ? -3.393 0.153 13.039 1.00 96.62 91 PHE A N 1
ATOM 680 C CA . PHE A 1 91 ? -4.073 0.858 14.114 1.00 96.62 91 PHE A CA 1
ATOM 681 C C . PHE A 1 91 ? -4.479 2.225 13.585 1.00 96.62 91 PHE A C 1
ATOM 683 O O . PHE A 1 91 ? -3.678 2.898 12.940 1.00 96.62 91 PHE A O 1
ATOM 690 N N . MET A 1 92 ? -5.728 2.608 13.819 1.00 94.56 92 MET A N 1
ATOM 691 C CA . MET A 1 92 ? -6.372 3.709 13.118 1.00 94.56 92 MET A CA 1
ATOM 692 C C . MET A 1 92 ? -7.253 4.516 14.077 1.00 94.56 92 MET A C 1
ATOM 694 O O . MET A 1 92 ? -8.035 3.955 14.851 1.00 94.56 92 MET A O 1
ATOM 698 N N . ALA A 1 93 ? -7.203 5.839 13.968 1.00 90.94 93 ALA A N 1
ATOM 699 C CA . ALA A 1 93 ? -8.268 6.709 14.460 1.00 90.94 93 ALA A CA 1
ATOM 700 C C . ALA A 1 93 ? -9.567 6.474 13.663 1.00 90.94 93 ALA A C 1
ATOM 702 O O . ALA A 1 93 ? -9.481 6.028 12.527 1.00 90.94 93 ALA A O 1
ATOM 703 N N . PHE A 1 94 ? -10.761 6.731 14.221 1.00 87.75 94 PHE A N 1
ATOM 704 C CA . PHE A 1 94 ? -12.046 6.456 13.539 1.00 87.75 94 PHE A CA 1
ATOM 705 C C . PHE A 1 94 ? -12.356 7.363 12.336 1.00 87.75 94 PHE A C 1
ATOM 707 O O . PHE A 1 94 ? -13.174 6.995 11.495 1.00 87.75 94 PHE A O 1
ATOM 714 N N . ASP A 1 95 ? -11.732 8.533 12.264 1.00 86.12 95 ASP A N 1
ATOM 715 C CA . ASP A 1 95 ? -11.915 9.584 11.258 1.00 86.12 95 ASP A CA 1
ATOM 716 C C . ASP A 1 95 ? -10.891 9.498 10.114 1.00 86.12 95 ASP A C 1
ATOM 718 O O . ASP A 1 95 ? -10.599 10.4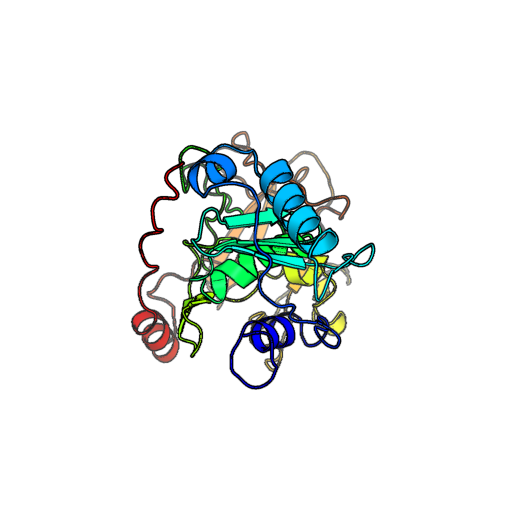75 9.428 1.00 86.12 95 ASP A O 1
ATOM 722 N N . PHE A 1 96 ? -10.356 8.301 9.895 1.00 88.94 96 PHE A N 1
ATOM 723 C CA . PHE A 1 96 ? -9.376 8.017 8.862 1.00 88.94 96 PHE A CA 1
ATOM 724 C C . PHE A 1 96 ? -9.938 8.074 7.437 1.00 88.94 96 PHE A C 1
ATOM 726 O O . PHE A 1 96 ? -11.087 7.724 7.166 1.00 88.94 96 PHE A O 1
ATOM 733 N N . GLU A 1 97 ? -9.061 8.416 6.499 1.00 89.81 97 GLU A N 1
ATOM 734 C CA . GLU A 1 97 ? -9.324 8.364 5.062 1.00 89.81 97 GLU A CA 1
ATOM 735 C C . GLU A 1 97 ? -8.690 7.137 4.388 1.00 89.81 97 GLU A C 1
ATOM 737 O O . GLU A 1 97 ? -7.921 6.383 4.996 1.00 89.81 97 GLU A O 1
ATOM 742 N N . VAL A 1 98 ? -9.020 6.917 3.108 1.00 90.88 98 VAL A N 1
ATOM 743 C CA . VAL A 1 98 ? -8.543 5.758 2.331 1.00 90.88 98 VAL A CA 1
ATOM 744 C C . VAL A 1 98 ? -7.030 5.652 2.320 1.00 90.88 98 VAL A C 1
ATOM 746 O O . VAL A 1 98 ? -6.517 4.556 2.521 1.00 90.88 98 VAL A O 1
ATOM 749 N N . GLY A 1 99 ? -6.309 6.749 2.128 1.00 92.69 99 GLY A N 1
ATOM 750 C CA . GLY A 1 99 ? -4.860 6.675 2.022 1.00 92.69 99 GLY A CA 1
ATOM 751 C C . GLY A 1 99 ? -4.139 6.342 3.320 1.00 92.69 99 GLY A C 1
ATOM 752 O O . GLY A 1 99 ? -3.214 5.534 3.265 1.00 92.69 99 GLY A O 1
ATOM 753 N N . LEU A 1 100 ? -4.620 6.806 4.478 1.00 92.44 100 LEU A N 1
ATOM 754 C CA . LEU A 1 100 ? -4.080 6.349 5.761 1.00 92.44 100 LEU A CA 1
ATOM 755 C C . LEU A 1 100 ? -4.319 4.843 5.930 1.00 92.44 100 LEU A C 1
ATOM 757 O O . LEU A 1 100 ? -3.408 4.102 6.289 1.00 92.44 100 LEU A O 1
ATOM 761 N N . ALA A 1 101 ? -5.520 4.364 5.591 1.00 93.81 101 ALA A N 1
ATOM 762 C CA . ALA A 1 101 ? -5.835 2.939 5.674 1.00 93.81 101 ALA A CA 1
ATOM 763 C C . ALA A 1 101 ? -4.989 2.087 4.728 1.00 93.81 101 ALA A C 1
ATOM 765 O O . ALA A 1 101 ? -4.568 0.995 5.095 1.00 93.81 101 ALA A O 1
ATOM 766 N N . VAL A 1 102 ? -4.729 2.573 3.516 1.00 94.69 102 VAL A N 1
ATOM 767 C CA . VAL A 1 102 ? -3.829 1.907 2.574 1.00 94.69 102 VAL A CA 1
ATOM 768 C C . VAL A 1 102 ? -2.408 1.866 3.126 1.00 94.69 102 VAL A C 1
ATOM 770 O O . VAL A 1 102 ? -1.780 0.816 3.062 1.00 94.69 102 VAL A O 1
ATOM 773 N N . HIS A 1 103 ? -1.904 2.978 3.659 1.00 96.12 103 HIS A N 1
ATOM 774 C CA . HIS A 1 103 ? -0.533 3.075 4.146 1.00 96.12 103 HIS A CA 1
ATOM 775 C C . HIS A 1 103 ? -0.284 2.152 5.338 1.00 96.12 103 HIS A C 1
ATOM 777 O O . HIS A 1 103 ? 0.533 1.232 5.262 1.00 96.12 103 HIS A O 1
ATOM 783 N N . GLU A 1 104 ? -1.060 2.331 6.408 1.00 96.06 104 GLU A N 1
ATOM 784 C CA . GLU A 1 104 ? -0.899 1.533 7.622 1.00 96.06 104 GLU A CA 1
ATOM 785 C C . GLU A 1 104 ? -1.290 0.073 7.373 1.00 96.06 104 GLU A C 1
ATOM 787 O O . GLU A 1 104 ? -0.632 -0.860 7.837 1.00 96.06 104 GLU A O 1
ATOM 792 N N . GLY A 1 105 ? -2.326 -0.148 6.562 1.00 94.69 105 GLY A N 1
ATOM 793 C CA . GLY A 1 105 ? -2.733 -1.471 6.104 1.00 94.69 105 GLY A CA 1
ATOM 794 C C . GLY A 1 105 ? -1.693 -2.173 5.234 1.00 94.69 105 GLY A C 1
ATOM 795 O O . GLY A 1 105 ? -1.558 -3.396 5.294 1.00 94.69 105 GLY A O 1
ATOM 796 N N . GLY A 1 106 ? -0.925 -1.405 4.462 1.00 95.38 106 GLY A N 1
ATOM 797 C CA . GLY A 1 106 ? 0.178 -1.876 3.635 1.00 95.38 106 GLY A CA 1
ATOM 798 C C . GLY A 1 106 ? 1.296 -2.489 4.471 1.00 95.38 106 GLY A C 1
ATOM 799 O O . GLY A 1 106 ? 1.807 -3.560 4.129 1.00 95.38 106 GLY A O 1
ATOM 800 N N . HIS A 1 107 ? 1.617 -1.893 5.622 1.00 96.38 107 HIS A N 1
ATOM 801 C CA . HIS A 1 107 ? 2.513 -2.523 6.598 1.00 96.38 107 HIS A CA 1
ATOM 802 C C . HIS A 1 107 ? 1.974 -3.868 7.087 1.00 96.38 107 HIS A C 1
ATOM 804 O O . HIS A 1 107 ? 2.744 -4.822 7.222 1.00 96.38 107 HIS A O 1
ATOM 810 N N . GLY A 1 108 ? 0.649 -3.972 7.231 1.00 94.44 108 GLY A N 1
ATOM 811 C CA . GLY A 1 108 ? -0.079 -5.203 7.537 1.00 94.44 108 GLY A CA 1
ATOM 812 C C . GLY A 1 108 ? 0.273 -6.391 6.647 1.00 94.44 108 GLY A C 1
ATOM 813 O O . GLY A 1 108 ? 0.278 -7.524 7.125 1.00 94.44 108 GLY A O 1
ATOM 814 N N . ILE A 1 109 ? 0.615 -6.131 5.384 1.00 92.50 109 ILE A N 1
ATOM 815 C CA . ILE A 1 109 ? 0.948 -7.144 4.371 1.00 92.50 109 ILE A CA 1
ATOM 816 C C . ILE A 1 109 ? 2.440 -7.158 4.003 1.00 92.50 109 ILE A C 1
ATOM 818 O O . ILE A 1 109 ? 2.839 -7.829 3.052 1.00 92.50 109 ILE A O 1
ATOM 822 N N . GLY A 1 110 ? 3.277 -6.445 4.761 1.00 92.44 110 GLY A N 1
ATOM 823 C CA . GLY A 1 110 ? 4.731 -6.453 4.600 1.00 92.44 110 GLY A CA 1
ATOM 824 C C . GLY A 1 110 ? 5.286 -5.446 3.588 1.00 92.44 110 GLY A C 1
ATOM 825 O O . GLY A 1 110 ? 6.430 -5.616 3.142 1.00 92.44 110 GLY A O 1
ATOM 826 N N . LEU A 1 111 ? 4.511 -4.417 3.226 1.00 93.50 111 LEU A N 1
ATOM 827 C CA . LEU A 1 111 ? 5.035 -3.236 2.539 1.00 93.50 111 LEU A CA 1
ATOM 828 C C . LEU A 1 111 ? 5.776 -2.338 3.537 1.00 93.50 111 LEU A C 1
ATOM 830 O O . LEU A 1 111 ? 5.392 -2.226 4.700 1.00 93.50 111 LEU A O 1
ATOM 834 N N . ASN A 1 112 ? 6.847 -1.697 3.078 1.00 91.88 112 ASN A N 1
ATOM 835 C CA . ASN A 1 112 ? 7.633 -0.747 3.865 1.00 91.88 112 ASN A CA 1
ATOM 836 C C . ASN A 1 112 ? 7.476 0.651 3.272 1.00 91.88 112 ASN A C 1
ATOM 838 O O . ASN A 1 112 ? 6.979 0.789 2.158 1.00 91.88 112 ASN A O 1
ATOM 842 N N . HIS A 1 113 ? 7.930 1.675 3.992 1.00 91.69 113 HIS A N 1
ATOM 843 C CA . HIS A 1 113 ? 8.002 3.020 3.433 1.00 91.69 113 HIS A CA 1
ATOM 844 C C . HIS A 1 113 ? 8.836 3.048 2.149 1.00 91.69 113 HIS A C 1
ATOM 846 O O . HIS A 1 113 ? 9.825 2.316 2.020 1.00 91.69 113 HIS A O 1
ATOM 852 N N . THR A 1 114 ? 8.459 3.933 1.230 1.00 87.75 114 THR A N 1
ATOM 853 C CA . THR A 1 114 ? 9.293 4.249 0.065 1.00 87.75 114 THR A CA 1
ATOM 854 C C . THR A 1 114 ? 10.270 5.366 0.385 1.00 87.75 114 THR A C 1
ATOM 856 O O . THR A 1 114 ? 9.973 6.283 1.152 1.00 87.75 114 THR A O 1
ATOM 859 N N . PHE A 1 115 ? 11.455 5.250 -0.212 1.00 84.94 115 PHE A N 1
ATOM 860 C CA . PHE A 1 115 ? 12.582 6.147 -0.025 1.00 84.94 115 PHE A CA 1
ATOM 861 C C . PHE A 1 115 ? 13.029 6.729 -1.364 1.00 84.94 115 PHE A C 1
ATOM 863 O O . PHE A 1 115 ? 13.150 5.990 -2.345 1.00 84.94 115 PHE A O 1
ATOM 870 N N . SER A 1 116 ? 13.367 8.017 -1.392 1.00 76.88 116 SER A N 1
ATOM 871 C CA . SER A 1 116 ? 14.187 8.574 -2.468 1.00 76.88 116 SER A CA 1
ATOM 872 C C . SER A 1 116 ? 15.678 8.482 -2.138 1.00 76.88 116 SER A C 1
ATOM 874 O O . SER A 1 116 ? 16.105 8.221 -1.012 1.00 76.88 116 SER A O 1
ATOM 876 N N . ASN A 1 117 ? 16.498 8.748 -3.150 1.00 69.06 117 ASN A N 1
ATOM 877 C CA . ASN A 1 117 ? 17.930 8.963 -3.008 1.00 69.06 117 ASN A CA 1
ATOM 878 C C . ASN A 1 117 ? 18.271 10.455 -2.823 1.00 69.06 117 ASN A C 1
ATOM 880 O O . ASN A 1 117 ? 19.354 10.883 -3.219 1.00 69.06 117 ASN A O 1
ATOM 884 N N . ASN A 1 118 ? 17.360 11.271 -2.289 1.00 73.38 118 ASN A N 1
ATOM 885 C CA . ASN A 1 118 ? 17.655 12.661 -1.970 1.00 73.38 118 ASN A CA 1
ATOM 886 C C . ASN A 1 118 ? 18.286 12.740 -0.568 1.00 73.38 118 ASN A C 1
ATOM 888 O O . ASN A 1 118 ? 17.579 12.579 0.428 1.00 73.38 118 ASN A O 1
ATOM 892 N N . PRO A 1 119 ? 19.603 12.993 -0.451 1.00 75.00 119 PRO A N 1
ATOM 893 C CA . PRO A 1 119 ? 20.281 13.002 0.844 1.00 75.00 119 PRO A CA 1
ATOM 894 C C . PRO A 1 119 ? 19.896 14.205 1.714 1.00 75.00 119 PRO A C 1
ATOM 896 O O . PRO A 1 119 ? 20.214 14.222 2.902 1.00 75.00 119 PRO A O 1
ATOM 899 N N . ASP A 1 120 ? 19.259 15.209 1.114 1.00 83.19 120 ASP A N 1
ATOM 900 C CA . ASP A 1 120 ? 18.909 16.469 1.757 1.00 83.19 120 ASP A CA 1
ATOM 901 C C . ASP A 1 120 ? 17.407 16.529 2.102 1.00 83.19 120 ASP A C 1
ATOM 903 O O . ASP A 1 120 ? 16.948 17.513 2.678 1.00 83.19 120 ASP A O 1
ATOM 907 N N . TYR A 1 121 ? 16.638 15.477 1.783 1.00 81.50 121 TYR A N 1
ATOM 908 C CA . TYR A 1 121 ? 15.235 15.363 2.171 1.00 81.50 121 TYR A CA 1
ATOM 909 C C . TYR A 1 121 ? 15.071 14.551 3.456 1.00 81.50 121 TYR A C 1
ATOM 911 O O . TYR A 1 121 ? 15.539 13.416 3.576 1.00 81.50 121 TYR A O 1
ATOM 919 N N . ARG A 1 122 ? 14.335 15.127 4.404 1.00 85.50 122 ARG A N 1
ATOM 920 C CA . ARG A 1 122 ? 13.809 14.453 5.587 1.00 85.50 122 ARG A CA 1
ATOM 921 C C . ARG A 1 122 ? 12.399 14.979 5.815 1.00 85.50 122 ARG A C 1
ATOM 923 O O . ARG A 1 122 ? 12.245 16.175 6.043 1.00 85.50 122 ARG A O 1
ATOM 930 N N . ASN A 1 123 ? 11.402 14.099 5.747 1.00 82.69 123 ASN A N 1
ATOM 931 C CA . ASN A 1 123 ? 10.000 14.499 5.878 1.00 82.69 123 ASN A CA 1
ATOM 932 C C . ASN A 1 123 ? 9.718 15.139 7.252 1.00 82.69 123 ASN A C 1
ATOM 934 O O . ASN A 1 123 ? 9.112 16.199 7.352 1.00 82.69 123 ASN A O 1
ATOM 938 N N . VAL A 1 124 ? 10.224 14.509 8.315 1.00 83.88 124 VAL A N 1
ATOM 939 C CA . VAL A 1 124 ? 10.083 14.930 9.719 1.00 83.88 124 VAL A CA 1
ATOM 940 C C . VAL A 1 124 ? 11.304 14.481 10.523 1.00 83.88 124 VAL A C 1
ATOM 942 O O . VAL A 1 124 ? 11.994 13.549 10.124 1.00 83.88 124 VAL A O 1
ATOM 945 N N . ASP A 1 125 ? 11.592 15.110 11.665 1.00 87.12 125 ASP A N 1
ATOM 946 C CA . ASP A 1 125 ? 12.862 14.916 12.393 1.00 87.12 125 ASP A CA 1
ATOM 947 C C . ASP A 1 125 ? 13.176 13.467 12.796 1.00 87.12 125 ASP A C 1
ATOM 949 O O . ASP A 1 125 ? 14.350 13.099 12.886 1.00 87.12 125 ASP A O 1
ATOM 953 N N . TRP A 1 126 ? 12.147 12.649 13.026 1.00 82.06 126 TRP A N 1
ATOM 954 C CA . TRP A 1 126 ? 12.279 11.231 13.368 1.00 82.06 126 TRP A CA 1
ATOM 955 C C . TRP A 1 126 ? 12.384 10.306 12.149 1.00 82.06 126 TRP A C 1
ATOM 957 O O . TRP A 1 126 ? 12.743 9.141 12.315 1.00 82.06 126 TRP A O 1
ATOM 967 N N . ALA A 1 127 ? 12.086 10.806 10.948 1.00 85.12 127 ALA A N 1
ATOM 968 C CA . ALA A 1 127 ? 12.155 10.039 9.715 1.00 85.12 127 ALA A CA 1
ATOM 969 C C . ALA A 1 127 ? 13.607 9.866 9.247 1.00 85.12 127 ALA A C 1
ATOM 971 O O . ALA A 1 127 ? 14.475 10.737 9.412 1.00 85.12 127 ALA A O 1
ATOM 972 N N . ALA A 1 128 ? 13.874 8.728 8.620 1.00 86.25 128 ALA A N 1
ATOM 973 C CA . ALA A 1 128 ? 15.116 8.487 7.914 1.00 86.25 128 ALA A CA 1
ATOM 974 C C . ALA A 1 128 ? 15.239 9.404 6.678 1.00 86.25 128 ALA A C 1
ATOM 976 O O . ALA A 1 128 ? 14.272 9.962 6.161 1.00 86.25 128 ALA A O 1
ATOM 977 N N . ILE A 1 129 ? 16.471 9.597 6.203 1.00 83.12 129 ILE A N 1
ATOM 978 C CA . ILE A 1 129 ? 16.738 10.419 5.014 1.00 83.12 129 ILE A CA 1
ATOM 979 C C . ILE A 1 129 ? 16.089 9.783 3.781 1.00 83.12 129 ILE A C 1
ATOM 981 O O . ILE A 1 129 ? 16.262 8.588 3.548 1.00 83.12 129 ILE A O 1
ATOM 985 N N . GLY A 1 130 ? 15.368 10.593 3.003 1.00 82.94 130 GLY A N 1
ATOM 986 C CA . GLY A 1 130 ? 14.626 10.170 1.814 1.00 82.94 130 GLY A CA 1
ATOM 987 C C . GLY A 1 130 ? 13.316 9.430 2.103 1.00 82.94 130 GLY A C 1
ATOM 988 O O . GLY A 1 130 ? 12.579 9.145 1.164 1.00 82.94 130 GLY A O 1
ATOM 989 N N . GLU A 1 131 ? 13.006 9.117 3.363 1.00 86.25 131 GLU A N 1
ATOM 990 C CA . GLU A 1 131 ? 11.774 8.422 3.748 1.00 86.25 131 GLU A CA 1
ATOM 991 C C . GLU A 1 131 ? 10.541 9.268 3.414 1.00 86.25 131 GLU A C 1
ATOM 993 O O . GLU A 1 131 ? 10.493 10.454 3.740 1.00 86.25 131 GLU A O 1
ATOM 998 N N . HIS A 1 132 ? 9.548 8.647 2.776 1.00 88.56 132 HIS A N 1
ATOM 999 C CA . HIS A 1 132 ? 8.327 9.285 2.274 1.00 88.56 132 HIS A CA 1
ATOM 1000 C C . HIS A 1 132 ? 8.532 10.316 1.145 1.00 88.56 132 HIS A C 1
ATOM 1002 O O . HIS A 1 132 ? 7.644 11.120 0.888 1.00 88.56 132 HIS A O 1
ATOM 1008 N N . ASP A 1 133 ? 9.661 10.303 0.431 1.00 86.00 133 ASP A N 1
ATOM 1009 C CA . ASP A 1 133 ? 9.958 11.271 -0.645 1.00 86.00 133 ASP A CA 1
ATOM 1010 C C . ASP A 1 133 ? 9.532 10.807 -2.058 1.00 86.00 133 ASP A C 1
ATOM 1012 O O . ASP A 1 133 ? 10.028 11.321 -3.062 1.00 86.00 133 ASP A O 1
ATOM 1016 N N . ASP A 1 134 ? 8.637 9.818 -2.171 1.00 86.56 134 ASP A N 1
ATOM 1017 C CA . ASP A 1 134 ? 8.057 9.411 -3.459 1.00 86.56 134 ASP A CA 1
ATOM 1018 C C . ASP A 1 134 ? 6.554 9.716 -3.511 1.00 86.56 134 ASP A C 1
ATOM 1020 O O . ASP A 1 134 ? 5.735 8.921 -3.043 1.00 86.56 134 ASP A O 1
ATOM 1024 N N . PRO A 1 135 ? 6.141 10.840 -4.121 1.00 87.88 135 PRO A N 1
ATOM 1025 C CA . PRO A 1 135 ? 4.737 11.216 -4.146 1.00 87.88 135 PRO A CA 1
ATOM 1026 C C . PRO A 1 135 ? 3.874 10.265 -4.995 1.00 87.88 135 PRO A C 1
ATOM 1028 O O . PRO A 1 135 ? 2.649 10.356 -4.963 1.00 87.88 135 PRO A O 1
ATOM 1031 N N . TRP A 1 136 ? 4.463 9.347 -5.764 1.00 87.19 136 TRP A N 1
ATOM 1032 C CA . TRP A 1 136 ? 3.714 8.381 -6.570 1.00 87.19 136 TRP A CA 1
ATOM 1033 C C . TRP A 1 136 ? 3.447 7.057 -5.856 1.00 87.19 136 TRP A C 1
ATOM 1035 O O . TRP A 1 136 ? 2.738 6.222 -6.420 1.00 87.19 136 TRP A O 1
ATOM 1045 N N . ASP A 1 137 ? 3.978 6.868 -4.645 1.00 90.94 137 ASP A N 1
ATOM 1046 C CA . ASP A 1 137 ? 3.796 5.643 -3.874 1.00 90.94 137 ASP A CA 1
ATOM 1047 C C . ASP A 1 137 ? 2.875 5.834 -2.671 1.00 90.94 137 ASP A C 1
ATOM 1049 O O . ASP A 1 137 ? 3.048 6.754 -1.868 1.00 90.94 137 ASP A O 1
ATOM 1053 N N . ALA A 1 138 ? 1.947 4.902 -2.474 1.00 93.81 138 ALA A N 1
ATOM 1054 C CA . ALA A 1 138 ? 1.093 4.884 -1.289 1.00 93.81 138 ALA A CA 1
ATOM 1055 C C . ALA A 1 138 ? 1.873 4.669 0.026 1.00 93.81 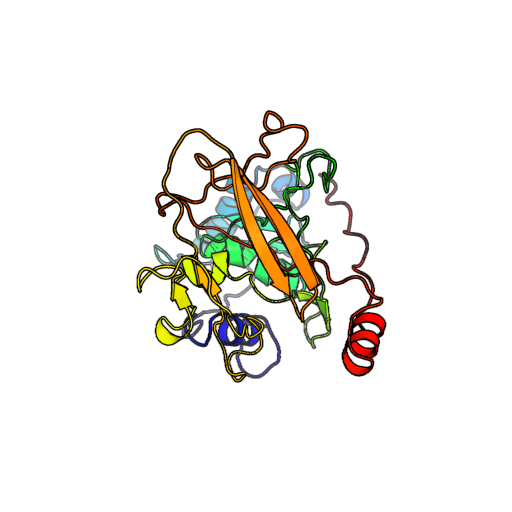138 ALA A C 1
ATOM 1057 O O . ALA A 1 138 ? 1.415 5.086 1.093 1.00 93.81 138 ALA A O 1
ATOM 1058 N N . MET A 1 139 ? 3.083 4.093 -0.021 1.00 94.12 139 MET A N 1
ATOM 1059 C CA . MET A 1 139 ? 3.941 3.952 1.163 1.00 94.12 139 MET A CA 1
ATOM 1060 C C . MET A 1 139 ? 4.774 5.209 1.475 1.00 94.12 139 MET A C 1
ATOM 1062 O O . MET A 1 139 ? 5.670 5.177 2.319 1.00 94.12 139 MET A O 1
ATOM 1066 N N . SER A 1 140 ? 4.476 6.343 0.840 1.00 91.25 140 SER A N 1
ATOM 1067 C CA . SER A 1 140 ? 4.996 7.678 1.181 1.00 91.25 140 SER A CA 1
ATOM 1068 C C . SER A 1 140 ? 3.916 8.605 1.755 1.00 91.25 140 SER A C 1
ATOM 1070 O O . SER A 1 140 ? 4.017 9.820 1.622 1.00 91.25 140 SER A O 1
ATOM 1072 N N . TRP A 1 141 ? 2.878 8.024 2.365 1.00 84.81 141 TRP A N 1
ATOM 1073 C CA . TRP A 1 141 ? 1.687 8.700 2.890 1.00 84.81 141 TRP A CA 1
ATOM 1074 C C . TRP A 1 141 ? 1.923 10.076 3.528 1.00 84.81 141 TRP A C 1
ATOM 1076 O O . TRP A 1 141 ? 2.973 10.360 4.098 1.00 84.81 141 TRP A O 1
ATOM 1086 N N . ALA A 1 142 ? 0.909 10.937 3.405 1.00 79.31 142 ALA A N 1
ATOM 1087 C CA . ALA A 1 142 ? 0.929 12.380 3.655 1.00 79.31 142 ALA A CA 1
ATOM 1088 C C . ALA A 1 142 ? 1.816 13.207 2.699 1.00 79.31 142 ALA A C 1
ATOM 1090 O O . ALA A 1 142 ? 1.583 14.405 2.558 1.00 79.31 142 ALA A O 1
ATOM 1091 N N . ASN A 1 143 ? 2.754 12.584 1.977 1.00 85.38 143 ASN A N 1
ATOM 1092 C CA . ASN A 1 143 ? 3.485 13.209 0.867 1.00 85.38 143 ASN A CA 1
ATOM 1093 C C . ASN A 1 143 ? 3.121 12.610 -0.510 1.00 85.38 143 ASN A C 1
ATOM 1095 O O . ASN A 1 143 ? 3.619 13.059 -1.541 1.00 85.38 143 ASN A O 1
ATOM 1099 N N . SER A 1 144 ? 2.229 11.616 -0.549 1.00 88.25 144 SER A N 1
ATOM 1100 C CA . SER A 1 144 ? 1.709 11.023 -1.785 1.00 88.25 144 SER A CA 1
ATOM 1101 C C . SER A 1 144 ? 0.702 11.934 -2.491 1.00 88.25 144 SER A C 1
ATOM 1103 O O . SER A 1 144 ? -0.103 12.616 -1.856 1.00 88.25 144 SER A O 1
ATOM 1105 N N . TYR A 1 145 ? 0.673 11.882 -3.821 1.00 89.88 145 TYR A N 1
ATOM 1106 C CA . TYR A 1 145 ? -0.460 12.353 -4.605 1.00 89.88 145 TYR A CA 1
ATOM 1107 C C . TYR A 1 145 ? -1.713 11.571 -4.230 1.00 89.88 145 TYR A C 1
ATOM 1109 O O . TYR A 1 145 ? -1.653 10.382 -3.907 1.00 89.88 145 TYR A O 1
ATOM 1117 N N . VAL A 1 146 ? -2.856 12.247 -4.310 1.00 89.75 146 VAL A N 1
ATOM 1118 C CA . VAL A 1 146 ? -4.138 11.678 -3.914 1.00 89.75 146 VAL A CA 1
ATOM 1119 C C . VAL A 1 146 ? -5.224 11.919 -4.953 1.00 89.75 146 VAL A C 1
ATOM 1121 O O . VAL A 1 146 ? -5.213 12.911 -5.683 1.00 89.75 146 VAL A O 1
ATOM 1124 N N . ALA A 1 147 ? -6.197 11.014 -4.977 1.00 87.00 147 ALA A N 1
ATOM 1125 C CA . ALA A 1 147 ? -7.456 11.161 -5.687 1.00 87.00 147 ALA A CA 1
ATOM 1126 C C . ALA A 1 147 ? -8.616 11.224 -4.686 1.00 87.00 147 ALA A C 1
ATOM 1128 O O . ALA A 1 147 ? -8.626 10.526 -3.672 1.00 87.00 147 ALA A O 1
ATOM 1129 N N . THR A 1 148 ? -9.620 12.050 -4.967 1.00 89.31 148 THR A N 1
ATOM 1130 C CA . THR A 1 148 ? -10.822 12.138 -4.130 1.00 89.31 148 THR A CA 1
ATOM 1131 C C . THR A 1 148 ? -11.714 10.915 -4.331 1.00 89.31 148 THR A C 1
ATOM 1133 O O . THR A 1 148 ? -12.041 10.560 -5.462 1.00 89.31 148 THR A O 1
ATOM 1136 N N . THR A 1 149 ? -12.167 10.316 -3.230 1.00 87.69 149 THR A N 1
ATOM 1137 C CA . THR A 1 149 ? -13.155 9.227 -3.216 1.00 87.69 149 THR A CA 1
ATOM 1138 C C . THR A 1 149 ? -14.343 9.589 -2.317 1.00 87.69 149 THR A C 1
ATOM 1140 O O . THR A 1 149 ? -14.241 10.523 -1.515 1.00 87.69 149 THR A O 1
ATOM 1143 N N . PRO A 1 150 ? -15.456 8.831 -2.362 1.00 89.25 150 PRO A N 1
ATOM 1144 C CA . PRO A 1 150 ? -16.542 8.972 -1.387 1.00 89.25 150 PRO A CA 1
ATOM 1145 C C . PRO A 1 150 ? -16.120 8.745 0.077 1.00 89.25 150 PRO A C 1
ATOM 1147 O O . PRO A 1 150 ? -16.886 9.062 0.982 1.00 89.25 150 PRO A O 1
ATOM 1150 N N . PHE A 1 151 ? -14.924 8.192 0.315 1.00 89.06 151 PHE A N 1
ATOM 1151 C CA . PHE A 1 151 ? -14.376 7.875 1.636 1.00 89.06 151 PHE A CA 1
ATOM 1152 C C . PHE A 1 151 ? -13.135 8.723 1.989 1.00 89.06 151 PHE A C 1
ATOM 1154 O O . PHE A 1 151 ? -12.321 8.305 2.809 1.00 89.06 151 PHE A O 1
ATOM 1161 N N . GLY A 1 152 ? -12.962 9.893 1.364 1.00 89.81 152 GLY A N 1
ATOM 1162 C CA . GLY A 1 152 ? -11.804 10.774 1.580 1.00 89.81 152 GLY A CA 1
ATOM 1163 C C . GLY A 1 152 ? -10.715 10.605 0.520 1.00 89.81 152 GLY A C 1
ATOM 1164 O O . GLY A 1 152 ? -10.982 10.095 -0.576 1.00 89.81 152 GLY A O 1
ATOM 1165 N N . ALA A 1 153 ? -9.496 11.065 0.805 1.00 90.75 153 ALA A N 1
ATOM 1166 C CA . ALA A 1 153 ? -8.400 10.967 -0.148 1.00 90.75 153 ALA A CA 1
ATOM 1167 C C . ALA A 1 153 ? -7.894 9.517 -0.234 1.00 90.75 153 ALA A C 1
ATOM 1169 O O . ALA A 1 153 ? -7.577 8.891 0.777 1.00 90.75 153 ALA A O 1
ATOM 1170 N N . ALA A 1 154 ? -7.825 8.973 -1.448 1.00 88.75 154 ALA A N 1
ATOM 1171 C CA . ALA A 1 154 ? -7.116 7.735 -1.748 1.00 88.75 154 ALA A CA 1
ATOM 1172 C C . ALA A 1 154 ? -5.724 8.071 -2.288 1.00 88.75 154 ALA A C 1
ATOM 1174 O O . ALA A 1 154 ? -5.591 9.048 -3.027 1.00 88.75 154 ALA A O 1
ATOM 1175 N N . PRO A 1 155 ? -4.691 7.290 -1.948 1.00 89.62 155 PRO A N 1
ATOM 1176 C CA . PRO A 1 155 ? -3.341 7.582 -2.385 1.00 89.62 155 PRO A CA 1
ATOM 1177 C C . PRO A 1 155 ? -3.175 7.214 -3.863 1.00 89.62 155 PRO A C 1
ATOM 1179 O O . PRO A 1 155 ? -4.032 6.555 -4.468 1.00 89.62 155 PRO A O 1
ATOM 1182 N N . ALA A 1 156 ? -2.037 7.613 -4.427 1.00 86.38 156 ALA A N 1
ATOM 1183 C CA . ALA A 1 156 ? -1.522 7.096 -5.687 1.00 86.38 156 ALA A CA 1
ATOM 1184 C C . ALA A 1 156 ? -1.375 5.555 -5.660 1.00 86.38 156 ALA A C 1
ATOM 1186 O O . ALA A 1 156 ? -1.800 4.873 -4.728 1.00 86.38 156 ALA A O 1
ATOM 1187 N N . ALA A 1 157 ? -0.796 4.982 -6.712 1.00 88.50 157 ALA A N 1
ATOM 1188 C CA . ALA A 1 157 ? -0.578 3.541 -6.806 1.00 88.50 157 ALA A CA 1
ATOM 1189 C C . ALA A 1 157 ? 0.564 3.061 -5.885 1.00 88.50 157 ALA A C 1
ATOM 1191 O O . ALA A 1 157 ? 1.128 3.818 -5.098 1.00 88.50 157 ALA A O 1
ATOM 1192 N N . LEU A 1 158 ? 0.917 1.779 -6.002 1.00 91.00 158 LEU A N 1
ATOM 1193 C CA . LEU A 1 158 ? 2.197 1.280 -5.512 1.00 91.00 158 LEU A CA 1
ATOM 1194 C C . LEU A 1 158 ? 3.266 1.388 -6.599 1.00 91.00 158 LEU A C 1
ATOM 1196 O O . LEU A 1 158 ? 3.012 1.126 -7.783 1.00 91.00 158 LEU A O 1
ATOM 1200 N N . VAL A 1 159 ? 4.491 1.704 -6.189 1.00 89.31 159 VAL A N 1
ATOM 1201 C CA . VAL A 1 159 ? 5.651 1.658 -7.083 1.00 89.31 159 VAL A CA 1
ATOM 1202 C C . VAL A 1 159 ? 5.977 0.225 -7.498 1.00 89.31 159 VAL A C 1
ATOM 1204 O O . VAL A 1 159 ? 5.745 -0.744 -6.770 1.00 89.31 159 VAL A O 1
ATOM 1207 N N . ALA A 1 160 ? 6.574 0.081 -8.683 1.00 89.06 160 ALA A N 1
ATOM 1208 C CA . ALA A 1 160 ? 6.886 -1.220 -9.272 1.00 89.06 160 ALA A CA 1
ATOM 1209 C C . ALA A 1 160 ? 7.660 -2.192 -8.344 1.00 89.06 160 ALA A C 1
ATOM 1211 O O . ALA A 1 160 ? 7.324 -3.372 -8.366 1.00 89.06 160 ALA A O 1
ATOM 1212 N N . PRO A 1 161 ? 8.631 -1.774 -7.498 1.00 85.75 161 PRO A N 1
ATOM 1213 C CA . PRO A 1 161 ? 9.284 -2.668 -6.537 1.00 85.75 161 PRO A CA 1
ATOM 1214 C C . PRO A 1 161 ? 8.336 -3.303 -5.526 1.00 85.75 161 PRO A C 1
ATOM 1216 O O . PRO A 1 161 ? 8.507 -4.474 -5.194 1.00 85.75 161 PRO A O 1
ATOM 1219 N N . HIS A 1 162 ? 7.355 -2.549 -5.027 1.00 91.31 162 HIS A N 1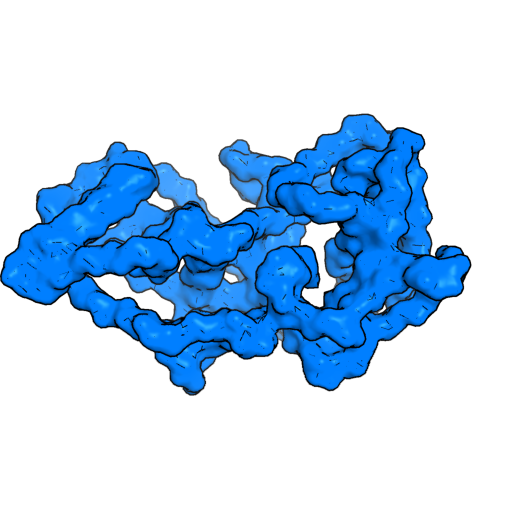
ATOM 1220 C CA . HIS A 1 162 ? 6.358 -3.071 -4.101 1.00 91.31 162 HIS A CA 1
ATOM 1221 C C . HIS A 1 162 ? 5.477 -4.096 -4.807 1.00 91.31 162 HIS A C 1
ATOM 1223 O O . HIS A 1 162 ? 5.357 -5.226 -4.336 1.00 91.31 162 HIS A O 1
ATOM 1229 N N . LEU A 1 163 ? 4.975 -3.759 -5.995 1.00 93.75 163 LEU A N 1
ATOM 1230 C CA . LEU A 1 163 ? 4.184 -4.681 -6.812 1.00 93.75 163 LEU A CA 1
ATOM 1231 C C . LEU A 1 163 ? 4.966 -5.958 -7.175 1.00 93.75 163 LEU A C 1
ATOM 1233 O O . LEU A 1 163 ? 4.418 -7.058 -7.135 1.00 93.75 163 LEU A O 1
ATOM 1237 N N . ASP A 1 164 ? 6.256 -5.834 -7.492 1.00 92.94 164 ASP A N 1
ATOM 1238 C CA . ASP A 1 164 ? 7.138 -6.956 -7.821 1.00 92.94 164 ASP A CA 1
ATOM 1239 C C . ASP A 1 164 ? 7.442 -7.838 -6.602 1.00 92.94 164 ASP A C 1
ATOM 1241 O O . ASP A 1 164 ? 7.365 -9.064 -6.683 1.00 92.94 164 ASP A O 1
ATOM 1245 N N . ARG A 1 165 ? 7.730 -7.221 -5.448 1.00 89.50 165 ARG A N 1
ATOM 1246 C CA . ARG A 1 165 ? 7.961 -7.917 -4.173 1.00 89.50 165 ARG A CA 1
ATOM 1247 C C . ARG A 1 165 ? 6.745 -8.735 -3.751 1.00 89.50 165 ARG A C 1
ATOM 1249 O O . ARG A 1 165 ? 6.915 -9.848 -3.260 1.00 89.50 165 ARG A O 1
ATOM 1256 N N . MET A 1 166 ? 5.547 -8.194 -3.958 1.00 91.94 166 MET A N 1
ATOM 1257 C CA . MET A 1 166 ? 4.291 -8.888 -3.673 1.00 91.94 166 MET A CA 1
ATOM 1258 C C . MET A 1 166 ? 3.942 -9.948 -4.727 1.00 91.94 166 MET A C 1
ATOM 1260 O O . MET A 1 166 ? 3.037 -10.753 -4.517 1.00 91.94 166 MET A O 1
ATOM 1264 N N . GLY A 1 167 ? 4.654 -9.974 -5.858 1.00 93.69 167 GLY A N 1
ATOM 1265 C CA . GLY A 1 167 ? 4.359 -10.865 -6.978 1.00 93.69 167 GLY A CA 1
ATOM 1266 C C . GLY A 1 167 ? 3.090 -10.486 -7.744 1.00 93.69 167 GLY A C 1
ATOM 1267 O O . GLY A 1 167 ? 2.532 -11.333 -8.436 1.00 93.69 167 GLY A O 1
ATOM 1268 N N . TRP A 1 168 ? 2.631 -9.239 -7.621 1.00 94.81 168 TRP A N 1
ATOM 1269 C CA . TRP A 1 168 ? 1.396 -8.746 -8.238 1.00 94.81 168 TRP A CA 1
ATOM 1270 C C . TRP A 1 168 ? 1.584 -8.349 -9.703 1.00 94.81 168 TRP A C 1
ATOM 1272 O O . TRP A 1 168 ? 0.637 -8.400 -10.482 1.00 94.81 168 TRP A O 1
ATOM 1282 N N . LEU A 1 169 ? 2.809 -8.014 -10.120 1.00 93.62 169 LEU A N 1
ATOM 1283 C CA . LEU A 1 169 ? 3.093 -7.765 -11.533 1.00 93.62 169 LEU A CA 1
ATOM 1284 C C . LEU A 1 169 ? 2.975 -9.060 -12.360 1.00 93.62 169 LEU A C 1
ATOM 1286 O O . LEU A 1 169 ? 3.638 -10.056 -12.044 1.00 93.62 169 LEU A O 1
ATOM 1290 N N . PRO A 1 170 ? 2.231 -9.057 -13.484 1.00 92.31 170 PRO A N 1
ATOM 1291 C CA . PRO A 1 170 ? 2.214 -10.189 -14.399 1.00 92.31 170 PRO A CA 1
ATOM 1292 C C . PRO A 1 170 ? 3.622 -10.471 -14.929 1.00 92.31 170 PRO A C 1
ATOM 1294 O O . PRO A 1 170 ? 4.267 -9.592 -15.500 1.00 92.31 170 PRO A O 1
ATOM 1297 N N . ARG A 1 171 ? 4.103 -11.714 -14.806 1.00 91.56 171 ARG A N 1
ATOM 1298 C CA . ARG A 1 171 ? 5.478 -12.077 -15.210 1.00 91.56 171 ARG A CA 1
ATOM 1299 C C . ARG A 1 171 ? 5.785 -11.766 -16.677 1.00 91.56 171 ARG A C 1
ATOM 1301 O O . ARG A 1 171 ? 6.906 -11.387 -16.990 1.00 91.56 171 ARG A O 1
ATOM 1308 N N . SER A 1 172 ? 4.795 -11.878 -17.563 1.00 93.62 172 SER A N 1
ATOM 1309 C CA . SER A 1 172 ? 4.915 -11.526 -18.989 1.00 93.62 172 SER A CA 1
ATOM 1310 C C . SER A 1 172 ? 5.126 -10.028 -19.242 1.00 93.62 172 SER A C 1
ATOM 1312 O O . SER A 1 172 ? 5.489 -9.635 -20.347 1.00 93.62 172 SER A O 1
ATOM 1314 N N . ARG A 1 173 ? 4.896 -9.187 -18.231 1.00 93.69 173 ARG A N 1
ATOM 1315 C CA . ARG A 1 173 ? 5.036 -7.728 -18.269 1.00 93.69 173 ARG A CA 1
ATOM 1316 C C . ARG A 1 173 ? 6.289 -7.244 -17.537 1.00 93.69 173 ARG A C 1
ATOM 1318 O O . ARG A 1 173 ? 6.484 -6.037 -17.414 1.00 93.69 173 ARG A O 1
ATOM 1325 N N . ILE A 1 174 ? 7.140 -8.166 -17.084 1.00 93.44 174 ILE A N 1
ATOM 1326 C CA . ILE A 1 174 ? 8.451 -7.871 -16.508 1.00 93.44 174 ILE A CA 1
ATOM 1327 C C . ILE A 1 174 ? 9.509 -8.179 -17.568 1.00 93.44 174 ILE A C 1
ATOM 1329 O O . ILE A 1 174 ? 9.764 -9.339 -17.891 1.00 93.44 174 ILE A O 1
ATOM 1333 N N . ALA A 1 175 ? 10.145 -7.141 -18.104 1.00 90.06 175 ALA A N 1
ATOM 1334 C CA . ALA A 1 175 ? 11.287 -7.303 -18.992 1.00 90.06 175 ALA A CA 1
ATOM 1335 C C . ALA A 1 175 ? 12.567 -7.476 -18.166 1.00 90.06 175 ALA A C 1
ATOM 1337 O O . ALA A 1 175 ? 12.763 -6.797 -17.160 1.00 90.06 175 ALA A O 1
ATOM 1338 N N . VAL A 1 176 ? 13.462 -8.362 -18.602 1.00 89.06 176 VAL A N 1
ATOM 1339 C CA . VAL A 1 176 ? 14.797 -8.509 -18.011 1.00 89.06 176 VAL A CA 1
ATOM 1340 C C . VAL A 1 176 ? 15.822 -8.086 -19.050 1.00 89.06 176 VAL A C 1
ATOM 1342 O O . VAL A 1 176 ? 15.961 -8.729 -20.091 1.00 89.06 176 VAL A O 1
ATOM 1345 N N . HIS A 1 177 ? 16.528 -6.989 -18.783 1.00 83.19 177 HIS A N 1
ATOM 1346 C CA . HIS A 1 177 ? 17.548 -6.495 -19.698 1.00 83.19 177 HIS A CA 1
ATOM 1347 C C . HIS A 1 177 ? 18.759 -7.420 -19.764 1.00 83.19 177 HIS A C 1
ATOM 1349 O O . HIS A 1 177 ? 19.079 -8.115 -18.802 1.00 83.19 177 HIS A O 1
ATOM 1355 N N . ALA A 1 178 ? 19.395 -7.440 -20.938 1.00 80.62 178 ALA A N 1
ATOM 1356 C CA . ALA A 1 178 ? 20.514 -8.307 -21.290 1.00 80.62 178 ALA A CA 1
ATOM 1357 C C . ALA A 1 178 ? 20.238 -9.823 -21.208 1.00 80.62 178 ALA A C 1
ATOM 1359 O O . ALA A 1 178 ? 21.157 -10.617 -21.399 1.00 80.62 178 ALA A O 1
ATOM 1360 N N . ALA A 1 179 ? 18.987 -10.260 -21.007 1.00 78.44 179 ALA A N 1
ATOM 1361 C CA . ALA A 1 179 ? 18.640 -11.686 -20.985 1.00 78.44 179 ALA A CA 1
ATOM 1362 C C . ALA A 1 179 ? 18.955 -12.408 -22.313 1.00 78.44 179 ALA A C 1
ATOM 1364 O O . ALA A 1 179 ? 19.206 -13.609 -22.324 1.00 78.44 179 ALA A O 1
ATOM 1365 N N . ASN A 1 180 ? 18.976 -11.671 -23.425 1.00 78.00 180 ASN A N 1
ATOM 1366 C CA . ASN A 1 180 ? 19.359 -12.137 -24.760 1.00 78.00 180 ASN A CA 1
ATOM 1367 C C . ASN A 1 180 ? 20.814 -11.782 -25.139 1.00 78.00 180 ASN A C 1
ATOM 1369 O O . ASN A 1 180 ? 21.181 -11.890 -26.306 1.00 78.00 180 ASN A O 1
ATOM 1373 N N . GLY A 1 181 ? 21.624 -11.310 -24.187 1.00 76.75 181 GLY A N 1
ATOM 1374 C CA . GLY A 1 181 ? 23.002 -10.870 -24.421 1.00 76.75 181 GLY A CA 1
ATOM 1375 C C . GLY A 1 181 ? 23.153 -9.474 -25.037 1.00 76.75 181 GLY A C 1
ATOM 1376 O O . GLY A 1 181 ? 24.282 -9.051 -25.270 1.00 76.75 181 GLY A O 1
ATOM 1377 N N . ALA A 1 182 ? 22.062 -8.740 -25.290 1.00 76.50 182 ALA A N 1
ATOM 1378 C CA . ALA A 1 182 ? 22.141 -7.373 -25.802 1.00 76.50 182 ALA A CA 1
ATOM 1379 C C . ALA A 1 182 ? 22.612 -6.395 -24.713 1.00 76.50 182 ALA A C 1
ATOM 1381 O O . ALA A 1 182 ? 22.052 -6.364 -23.616 1.00 76.50 182 ALA A O 1
ATOM 1382 N N . SER A 1 183 ? 23.610 -5.569 -25.035 1.00 75.00 183 SER A N 1
ATOM 1383 C CA . SER A 1 183 ? 24.128 -4.516 -24.148 1.00 75.00 183 SER A CA 1
ATOM 1384 C C . SER A 1 183 ? 23.289 -3.236 -24.161 1.00 75.00 183 SER A C 1
ATOM 1386 O O . SER A 1 183 ? 23.424 -2.408 -23.269 1.00 75.00 183 SER A O 1
ATOM 1388 N N . GLU A 1 184 ? 22.439 -3.062 -25.175 1.00 78.88 184 GLU A N 1
ATOM 1389 C CA . GLU A 1 184 ? 21.526 -1.930 -25.327 1.00 78.88 184 GLU A CA 1
ATOM 1390 C C . GLU A 1 184 ? 20.167 -2.436 -25.816 1.00 78.88 184 GLU A C 1
ATOM 1392 O O . GLU A 1 184 ? 20.084 -3.373 -26.612 1.00 78.88 184 GLU A O 1
ATOM 1397 N N . ALA A 1 185 ? 19.089 -1.837 -25.314 1.00 79.12 185 ALA A N 1
ATOM 1398 C CA . ALA A 1 185 ? 17.728 -2.165 -25.717 1.00 79.12 185 ALA A CA 1
ATOM 1399 C C . ALA A 1 185 ? 16.804 -0.964 -25.503 1.00 79.12 185 ALA A C 1
ATOM 1401 O O . ALA A 1 185 ? 16.993 -0.182 -24.571 1.00 79.12 185 ALA A O 1
ATOM 1402 N N . ILE A 1 186 ? 15.778 -0.858 -26.345 1.00 81.81 186 ILE A N 1
ATOM 1403 C CA . ILE A 1 186 ? 14.679 0.090 -26.166 1.00 81.81 186 ILE A CA 1
ATOM 1404 C C . ILE A 1 186 ? 13.488 -0.685 -25.614 1.00 81.81 186 ILE A C 1
ATOM 1406 O O . ILE A 1 186 ? 13.089 -1.703 -26.179 1.00 81.81 186 ILE A O 1
ATOM 1410 N N . TYR A 1 187 ? 12.914 -0.186 -24.522 1.00 83.44 187 TYR A N 1
ATOM 1411 C CA . TYR A 1 187 ? 11.712 -0.743 -23.915 1.00 83.44 187 TYR A CA 1
ATOM 1412 C C . TYR A 1 187 ? 10.576 0.262 -23.998 1.00 83.44 187 TYR A C 1
ATOM 1414 O O . TYR A 1 187 ? 10.741 1.424 -23.636 1.00 83.44 187 TYR A O 1
ATOM 1422 N N . THR A 1 188 ? 9.403 -0.202 -24.411 1.00 84.56 188 THR A N 1
ATOM 1423 C CA . THR A 1 188 ? 8.155 0.526 -24.180 1.00 84.56 188 THR A CA 1
ATOM 1424 C C . THR A 1 188 ? 7.680 0.204 -22.771 1.00 84.56 188 THR A C 1
ATOM 1426 O O . THR A 1 188 ? 7.490 -0.972 -22.454 1.00 84.56 188 THR A O 1
ATOM 1429 N N . LEU A 1 189 ? 7.503 1.228 -21.935 1.00 83.81 189 LEU A N 1
ATOM 1430 C CA . LEU A 1 189 ? 6.964 1.088 -20.585 1.00 83.81 189 LEU A CA 1
ATOM 1431 C C . LEU A 1 189 ? 5.493 1.500 -20.547 1.00 83.81 189 LEU A C 1
ATOM 1433 O O . LEU A 1 189 ? 5.100 2.471 -21.189 1.00 83.81 189 LEU A O 1
ATOM 1437 N N . ALA A 1 190 ? 4.711 0.775 -19.759 1.00 86.75 190 ALA A N 1
ATOM 1438 C CA . ALA A 1 190 ? 3.381 1.175 -19.330 1.00 86.75 190 ALA A CA 1
ATOM 1439 C C . ALA A 1 190 ? 3.449 1.657 -17.875 1.00 86.75 190 ALA A C 1
ATOM 1441 O O . ALA A 1 190 ? 4.243 1.144 -17.082 1.00 86.75 190 ALA A O 1
ATOM 1442 N N . ALA A 1 191 ? 2.614 2.632 -17.516 1.00 83.25 191 ALA A N 1
ATOM 1443 C CA . ALA A 1 191 ? 2.462 3.033 -16.123 1.00 83.25 191 ALA A CA 1
ATOM 1444 C C . ALA A 1 191 ? 1.863 1.873 -15.308 1.00 83.25 191 ALA A C 1
ATOM 1446 O O . ALA A 1 191 ? 1.006 1.141 -15.805 1.00 83.25 191 ALA A O 1
ATOM 1447 N N . THR A 1 192 ? 2.299 1.691 -14.059 1.00 86.88 192 THR A N 1
ATOM 1448 C CA . THR A 1 192 ? 1.856 0.557 -13.225 1.00 86.88 192 THR A CA 1
ATOM 1449 C C . THR A 1 192 ? 0.350 0.583 -12.971 1.00 86.88 192 THR A C 1
ATOM 1451 O O . THR A 1 192 ? -0.287 -0.465 -12.953 1.00 86.88 192 THR A O 1
ATOM 1454 N N . ASN A 1 193 ? -0.253 1.763 -12.878 1.00 82.38 193 ASN A N 1
ATOM 1455 C CA . ASN A 1 193 ? -1.697 1.943 -12.739 1.00 82.38 193 ASN A CA 1
ATOM 1456 C C . ASN A 1 193 ? -2.488 1.824 -14.061 1.00 82.38 193 ASN A C 1
ATOM 1458 O O . ASN A 1 193 ? -3.699 2.015 -14.042 1.00 82.38 193 ASN A O 1
ATOM 1462 N N . HIS A 1 194 ? -1.828 1.521 -15.185 1.00 83.81 194 HIS A N 1
ATOM 1463 C CA . HIS A 1 194 ? -2.443 1.317 -16.502 1.00 83.81 194 HIS A CA 1
ATOM 1464 C C . HIS A 1 194 ? -2.033 -0.040 -17.113 1.00 83.81 194 HIS A C 1
ATOM 1466 O O . HIS A 1 194 ? -1.377 -0.088 -18.163 1.00 83.81 194 HIS A O 1
ATOM 1472 N N . PRO A 1 195 ? -2.369 -1.177 -16.466 1.00 85.38 195 PRO A N 1
ATOM 1473 C CA . PRO A 1 195 ? -2.017 -2.509 -16.966 1.00 85.38 195 PRO A CA 1
ATOM 1474 C C . PRO A 1 195 ? -2.605 -2.837 -18.340 1.00 85.38 195 PRO A C 1
ATOM 1476 O O . PRO A 1 195 ? -2.060 -3.692 -19.040 1.00 85.38 195 PRO A O 1
ATOM 1479 N N . GLU A 1 196 ? -3.692 -2.184 -18.738 1.00 88.06 196 GLU A N 1
ATOM 1480 C CA . GLU A 1 196 ? -4.313 -2.310 -20.054 1.00 88.06 196 GLU A CA 1
ATOM 1481 C C . GLU A 1 196 ? -3.433 -1.761 -21.185 1.00 88.06 196 GLU A C 1
ATOM 1483 O O . GLU A 1 196 ? -3.552 -2.201 -22.331 1.00 88.06 196 GLU A O 1
ATOM 1488 N N . ALA A 1 197 ? -2.527 -0.826 -20.880 1.00 88.50 197 ALA A N 1
ATOM 1489 C CA . ALA A 1 197 ? -1.603 -0.282 -21.862 1.00 88.50 197 ALA A CA 1
ATOM 1490 C C . ALA A 1 197 ? -0.549 -1.326 -22.267 1.00 88.50 197 ALA A C 1
ATOM 1492 O O . ALA A 1 197 ? -0.116 -2.162 -21.471 1.00 88.50 197 ALA A O 1
ATOM 1493 N N . SER A 1 198 ? -0.102 -1.265 -23.523 1.00 88.94 198 SER A N 1
ATOM 1494 C CA . SER A 1 198 ? 0.966 -2.132 -24.039 1.00 88.94 198 SER A CA 1
ATOM 1495 C C . SER A 1 198 ? 2.345 -1.723 -23.504 1.00 88.94 198 SER A C 1
ATOM 1497 O O . SER A 1 198 ? 2.591 -0.547 -23.257 1.00 88.94 198 SER A O 1
ATOM 1499 N N . GLY A 1 199 ? 3.271 -2.680 -23.379 1.00 89.50 199 GLY A N 1
ATOM 1500 C CA . GLY A 1 199 ? 4.652 -2.443 -22.918 1.00 89.50 199 GLY A CA 1
ATOM 1501 C C . GLY A 1 199 ? 4.977 -3.135 -21.593 1.00 89.50 199 GLY A C 1
ATOM 1502 O O . GLY A 1 199 ? 4.111 -3.750 -20.987 1.00 89.50 199 GLY A O 1
ATOM 1503 N N . ALA A 1 200 ? 6.219 -3.084 -21.124 1.00 90.50 200 ALA A N 1
ATOM 1504 C CA . ALA A 1 200 ? 6.590 -3.635 -19.819 1.00 90.50 200 ALA A CA 1
ATOM 1505 C C . ALA A 1 200 ? 6.087 -2.735 -18.675 1.00 90.50 200 ALA A C 1
ATOM 1507 O O . ALA A 1 200 ? 6.078 -1.517 -18.807 1.00 90.50 200 ALA A O 1
ATOM 1508 N N . LEU A 1 201 ? 5.692 -3.322 -17.545 1.00 89.12 201 LEU A N 1
ATOM 1509 C CA . LEU A 1 201 ? 5.362 -2.586 -16.311 1.00 89.12 201 LEU A CA 1
ATOM 1510 C C . LEU A 1 201 ? 6.591 -2.422 -15.405 1.00 89.12 201 LEU A C 1
ATOM 1512 O O . LEU A 1 201 ? 6.625 -1.574 -14.520 1.00 89.12 201 LEU A O 1
ATOM 1516 N N . LEU A 1 202 ? 7.610 -3.250 -15.636 1.00 90.12 202 LEU A N 1
ATOM 1517 C CA . LEU A 1 202 ? 8.885 -3.219 -14.941 1.00 90.12 202 LEU A CA 1
ATOM 1518 C C . LEU A 1 202 ? 9.981 -3.696 -15.892 1.00 90.12 202 LEU A C 1
ATOM 1520 O O . LEU A 1 202 ? 9.830 -4.718 -16.564 1.00 90.12 202 LEU A O 1
ATOM 1524 N N . VAL A 1 203 ? 11.107 -2.988 -15.904 1.00 88.19 203 VAL A N 1
ATOM 1525 C CA . VAL A 1 203 ? 12.360 -3.483 -16.480 1.00 88.19 203 VAL A CA 1
ATOM 1526 C C . VAL A 1 203 ? 13.304 -3.782 -15.329 1.00 88.19 203 VAL A C 1
ATOM 1528 O O . VAL A 1 203 ? 13.707 -2.885 -14.595 1.00 88.19 203 VAL A O 1
ATOM 1531 N N . ARG A 1 204 ? 13.682 -5.049 -15.187 1.00 86.19 204 ARG A N 1
ATOM 1532 C CA . ARG A 1 204 ? 14.768 -5.467 -14.306 1.00 86.19 204 ARG A CA 1
ATOM 1533 C C . ARG A 1 204 ? 16.069 -5.383 -15.083 1.00 86.19 204 ARG A C 1
ATOM 1535 O O . ARG A 1 204 ? 16.218 -6.034 -16.116 1.00 86.19 204 ARG A O 1
ATOM 1542 N N . VAL A 1 205 ? 17.022 -4.616 -14.571 1.00 78.88 205 VAL A N 1
ATOM 1543 C CA . VAL A 1 205 ? 18.391 -4.605 -15.091 1.00 78.88 205 VAL A CA 1
ATOM 1544 C C . VAL A 1 205 ? 19.259 -5.403 -14.122 1.00 78.88 205 VAL A C 1
ATOM 1546 O O . VAL A 1 205 ? 19.477 -4.943 -12.999 1.00 78.88 205 VAL A O 1
ATOM 1549 N N . PRO A 1 206 ? 19.715 -6.610 -14.503 1.00 74.62 206 PRO A N 1
ATOM 1550 C CA . PRO A 1 206 ? 20.661 -7.362 -13.698 1.00 74.62 206 PRO A CA 1
ATOM 1551 C C . PRO A 1 206 ? 21.981 -6.604 -13.653 1.00 74.62 206 PRO A C 1
ATOM 1553 O O . PRO A 1 206 ? 22.558 -6.281 -14.691 1.00 74.62 206 PRO A O 1
ATOM 1556 N N . VAL A 1 207 ? 22.477 -6.356 -12.449 1.00 68.38 207 VAL A N 1
ATOM 1557 C CA . VAL A 1 207 ? 23.810 -5.797 -12.253 1.00 68.38 207 VAL A CA 1
ATOM 1558 C C . VAL A 1 207 ? 24.691 -6.831 -11.570 1.00 68.38 207 VAL A C 1
ATOM 1560 O O . VAL A 1 207 ? 24.275 -7.491 -10.613 1.00 68.38 207 VAL A O 1
ATOM 1563 N N . LYS A 1 208 ? 25.916 -7.014 -12.077 1.00 63.50 208 LYS A N 1
ATOM 1564 C CA . LYS A 1 208 ? 26.906 -7.810 -11.352 1.00 63.50 208 LYS A CA 1
ATOM 1565 C C . LYS A 1 208 ? 27.247 -7.070 -10.064 1.00 63.50 208 LYS A C 1
ATOM 1567 O O . LYS A 1 208 ? 27.553 -5.881 -10.095 1.00 63.50 208 LYS A O 1
ATOM 1572 N N . ARG A 1 209 ? 27.189 -7.783 -8.939 1.00 61.31 209 ARG A N 1
ATOM 1573 C CA . ARG A 1 209 ? 27.646 -7.250 -7.656 1.00 61.31 209 ARG A CA 1
ATOM 1574 C C . ARG A 1 209 ? 29.166 -7.201 -7.665 1.00 61.31 209 ARG A C 1
ATOM 1576 O O . ARG A 1 209 ? 29.818 -8.217 -7.448 1.00 61.31 209 ARG A O 1
ATOM 1583 N N . GLU A 1 210 ? 29.707 -6.024 -7.923 1.00 63.66 210 GLU A N 1
ATOM 1584 C CA . GLU A 1 210 ? 31.143 -5.753 -7.957 1.00 63.66 210 GLU A CA 1
ATOM 1585 C C . GLU A 1 210 ? 31.406 -4.410 -7.260 1.00 63.66 210 GLU A C 1
ATOM 1587 O O . GLU A 1 210 ? 30.486 -3.617 -7.069 1.00 63.66 210 GLU A O 1
ATOM 1592 N N . GLN A 1 211 ? 32.638 -4.143 -6.825 1.00 52.22 211 GLN A N 1
ATOM 1593 C CA . GLN A 1 211 ? 32.991 -2.812 -6.320 1.00 52.22 211 GLN A CA 1
ATOM 1594 C C . GLN A 1 211 ? 33.030 -1.821 -7.493 1.00 52.22 211 GLN A C 1
ATOM 1596 O O . GLN A 1 211 ? 33.803 -2.017 -8.426 1.00 52.22 211 GLN A O 1
ATOM 1601 N N . GLY A 1 212 ? 32.223 -0.755 -7.452 1.00 62.56 212 GLY A N 1
ATOM 1602 C CA . GLY A 1 212 ? 32.238 0.290 -8.480 1.00 62.56 212 GLY A CA 1
ATOM 1603 C C . GLY A 1 212 ? 30.910 1.029 -8.642 1.00 62.56 212 GLY A C 1
ATOM 1604 O O . GLY A 1 212 ? 29.949 0.774 -7.916 1.00 62.56 212 GLY A O 1
ATOM 1605 N N . VAL A 1 213 ? 30.871 1.945 -9.613 1.00 58.81 213 VAL A N 1
ATOM 1606 C CA . VAL A 1 213 ? 29.659 2.665 -10.027 1.00 58.81 213 VAL A CA 1
ATOM 1607 C C . VAL A 1 213 ? 29.210 2.148 -11.391 1.00 58.81 213 VAL A C 1
ATOM 1609 O O . VAL A 1 213 ? 29.988 2.151 -12.344 1.00 58.81 213 VAL A O 1
ATOM 1612 N N . ILE A 1 214 ? 27.951 1.735 -11.501 1.00 64.12 214 ILE A N 1
ATOM 1613 C CA . ILE A 1 214 ? 27.307 1.394 -12.770 1.00 64.12 214 ILE A CA 1
ATOM 1614 C C . ILE A 1 214 ? 26.624 2.645 -13.302 1.00 64.12 214 ILE A C 1
ATOM 1616 O O . ILE A 1 214 ? 25.840 3.282 -12.604 1.00 64.12 214 ILE A O 1
ATOM 1620 N N . MET A 1 215 ? 26.924 2.989 -14.551 1.00 62.56 215 MET A N 1
ATOM 1621 C CA . MET A 1 215 ? 26.193 4.015 -15.281 1.00 62.56 215 MET A CA 1
ATOM 1622 C C . MET A 1 215 ? 25.134 3.351 -16.142 1.00 62.56 215 MET A C 1
ATOM 1624 O O . MET A 1 215 ? 25.459 2.645 -17.096 1.00 62.56 215 MET A O 1
ATOM 1628 N N . LEU A 1 216 ? 23.872 3.623 -15.839 1.00 65.56 216 LEU A N 1
ATOM 1629 C CA . LEU A 1 216 ? 22.771 3.304 -16.729 1.00 65.56 216 LEU A CA 1
ATOM 1630 C C . LEU A 1 216 ? 22.385 4.551 -17.503 1.00 65.56 216 LEU A C 1
ATOM 1632 O O . LEU A 1 216 ? 21.955 5.552 -16.932 1.00 65.56 216 LEU A O 1
ATOM 1636 N N . ARG A 1 217 ? 22.550 4.477 -18.820 1.00 67.06 217 ARG A N 1
ATOM 1637 C CA . ARG A 1 217 ? 22.024 5.474 -19.746 1.00 67.06 217 ARG A CA 1
ATOM 1638 C C . ARG A 1 217 ? 20.639 5.018 -20.163 1.00 67.06 217 ARG A C 1
ATOM 1640 O O . ARG A 1 217 ? 20.492 4.037 -20.883 1.00 67.06 217 ARG A O 1
ATOM 1647 N N . VAL A 1 218 ? 19.635 5.717 -19.669 1.00 64.88 218 VAL A N 1
ATOM 1648 C CA . VAL A 1 218 ? 18.232 5.507 -20.007 1.00 64.88 218 VAL A CA 1
ATOM 1649 C C . VAL A 1 218 ? 17.790 6.687 -20.863 1.00 64.88 218 VAL A C 1
ATOM 1651 O O . VAL A 1 218 ? 18.326 7.782 -20.741 1.00 64.88 218 VAL A O 1
ATOM 1654 N N . SER A 1 219 ? 16.833 6.488 -21.757 1.00 57.28 219 SER A N 1
ATOM 1655 C CA . SER A 1 219 ? 16.166 7.590 -22.445 1.00 57.28 219 SER A CA 1
ATOM 1656 C C . SER A 1 219 ? 14.670 7.460 -22.210 1.00 57.28 219 SER A C 1
ATOM 1658 O O . SER A 1 219 ? 14.116 6.386 -22.437 1.00 57.28 219 SER A O 1
ATOM 1660 N N . VAL A 1 220 ? 14.035 8.521 -21.718 1.00 62.00 220 VAL A N 1
ATOM 1661 C CA . VAL A 1 220 ? 12.584 8.580 -21.489 1.00 62.00 220 VAL A CA 1
ATOM 1662 C C . VAL A 1 220 ? 12.016 9.577 -22.488 1.00 62.00 220 VAL A C 1
ATOM 1664 O O . VAL A 1 220 ? 12.426 10.735 -22.497 1.00 62.00 220 VAL A O 1
ATOM 1667 N N . ASP A 1 221 ? 11.149 9.115 -23.389 1.00 64.38 221 ASP A N 1
ATOM 1668 C CA . ASP A 1 221 ? 10.596 9.915 -24.494 1.00 64.38 221 ASP A CA 1
ATOM 1669 C C . ASP A 1 221 ? 11.671 10.629 -25.336 1.00 64.38 221 ASP A C 1
ATOM 1671 O O . ASP A 1 221 ? 11.545 11.792 -25.721 1.00 64.38 221 ASP A O 1
ATOM 1675 N N . GLY A 1 222 ? 12.785 9.934 -25.589 1.00 59.34 222 GLY A N 1
ATOM 1676 C CA . GLY A 1 222 ? 13.922 10.467 -26.345 1.00 59.34 222 GLY A CA 1
ATOM 1677 C C . GLY A 1 222 ? 14.833 11.408 -25.548 1.00 59.34 222 GLY A C 1
ATOM 1678 O O . GLY A 1 222 ? 15.856 11.849 -26.073 1.00 59.34 222 GLY A O 1
ATOM 1679 N N . ALA A 1 223 ? 14.511 11.699 -24.285 1.00 56.06 223 ALA A N 1
ATOM 1680 C CA . ALA A 1 223 ? 15.343 12.499 -23.400 1.00 56.06 223 ALA A CA 1
ATOM 1681 C C . ALA A 1 223 ? 16.345 11.625 -22.628 1.00 56.06 223 ALA A C 1
ATOM 1683 O O . ALA A 1 223 ? 15.916 10.771 -21.851 1.00 56.06 223 ALA A O 1
ATOM 1684 N N . PRO A 1 224 ? 17.663 11.854 -22.769 1.00 60.00 224 PRO A N 1
ATOM 1685 C CA . PRO A 1 224 ? 18.658 11.072 -22.052 1.00 60.00 224 PRO A CA 1
ATOM 1686 C C . PRO A 1 224 ? 18.620 11.358 -20.545 1.00 60.00 224 PRO A C 1
ATOM 1688 O O . PRO A 1 224 ? 18.533 12.504 -20.105 1.00 60.00 224 PRO A O 1
ATOM 1691 N N . VAL A 1 225 ? 18.753 10.289 -19.772 1.00 62.88 225 VAL A N 1
ATOM 1692 C CA . VAL A 1 225 ? 18.869 10.238 -18.319 1.00 62.88 225 VAL A CA 1
ATOM 1693 C C . VAL A 1 225 ? 20.051 9.340 -18.000 1.00 62.88 225 VAL A C 1
ATOM 1695 O O . VAL A 1 225 ? 20.086 8.179 -18.405 1.00 62.88 225 VAL A O 1
ATOM 1698 N N . THR A 1 226 ? 21.007 9.848 -17.236 1.00 63.81 226 THR A N 1
ATOM 1699 C CA . THR A 1 226 ? 22.080 9.011 -16.699 1.00 63.81 226 THR A CA 1
ATOM 1700 C C . THR A 1 226 ? 21.802 8.756 -15.233 1.00 63.81 226 THR A C 1
ATOM 1702 O O . THR A 1 226 ? 21.672 9.697 -14.453 1.00 63.81 226 THR A O 1
ATOM 1705 N N . VAL A 1 227 ? 21.725 7.485 -14.860 1.00 65.31 227 VAL A N 1
ATOM 1706 C CA . VAL A 1 227 ? 21.598 7.060 -13.472 1.00 65.31 227 VAL A CA 1
ATOM 1707 C C . VAL A 1 227 ? 22.900 6.381 -13.070 1.00 65.31 227 VAL A C 1
ATOM 1709 O O . VAL A 1 227 ? 23.319 5.406 -13.693 1.00 65.31 227 VAL A O 1
ATOM 1712 N N . HIS A 1 228 ? 23.561 6.922 -12.053 1.00 61.22 228 HIS A N 1
ATOM 1713 C CA . HIS A 1 228 ? 24.774 6.352 -11.474 1.00 61.22 228 HIS A CA 1
ATOM 1714 C C . HIS A 1 228 ? 24.380 5.519 -10.262 1.00 61.22 228 HIS A C 1
ATOM 1716 O O . HIS A 1 228 ? 23.596 5.986 -9.446 1.00 61.22 228 HIS A O 1
ATOM 1722 N N . MET A 1 229 ? 24.888 4.297 -10.137 1.00 64.19 229 MET A N 1
ATOM 1723 C CA . MET A 1 229 ? 24.505 3.380 -9.060 1.00 64.19 229 MET A CA 1
ATOM 1724 C C . MET A 1 229 ? 25.722 2.733 -8.427 1.00 64.19 229 MET A C 1
ATOM 1726 O O . MET A 1 229 ? 26.617 2.298 -9.141 1.00 64.19 229 MET A O 1
ATOM 1730 N N . ASP A 1 230 ? 25.745 2.603 -7.106 1.00 62.22 230 ASP A N 1
ATOM 1731 C CA . ASP A 1 230 ? 26.720 1.759 -6.420 1.00 62.22 230 ASP A CA 1
ATOM 1732 C C . ASP A 1 230 ? 26.404 0.289 -6.729 1.00 62.22 230 ASP A C 1
ATOM 1734 O O . ASP A 1 230 ? 25.330 -0.222 -6.416 1.00 62.22 230 ASP A O 1
ATOM 1738 N N . ALA A 1 231 ? 27.349 -0.400 -7.362 1.00 61.06 231 ALA A N 1
ATOM 1739 C CA . ALA A 1 231 ? 27.172 -1.762 -7.856 1.00 61.06 231 ALA A CA 1
ATOM 1740 C C . ALA A 1 231 ? 27.032 -2.818 -6.739 1.00 61.06 231 ALA A C 1
ATOM 1742 O O . ALA A 1 231 ? 26.577 -3.935 -6.994 1.00 61.06 231 ALA A O 1
ATOM 1743 N N . LEU A 1 232 ? 27.391 -2.477 -5.494 1.00 61.84 232 LEU A N 1
ATOM 1744 C CA . LEU A 1 232 ? 27.255 -3.359 -4.332 1.00 61.84 232 LEU A CA 1
ATOM 1745 C C . LEU A 1 232 ? 25.852 -3.304 -3.718 1.00 61.84 232 LEU A C 1
ATOM 1747 O O . LEU A 1 232 ? 25.291 -4.346 -3.369 1.00 61.84 232 LEU A O 1
ATOM 1751 N N . SER A 1 233 ? 25.311 -2.098 -3.558 1.00 57.59 233 SER A N 1
ATOM 1752 C CA . SER A 1 233 ? 24.028 -1.833 -2.897 1.00 57.59 233 SER A CA 1
ATOM 1753 C C . SER A 1 233 ? 22.857 -1.711 -3.870 1.00 57.59 233 SER A C 1
ATOM 1755 O O . SER A 1 233 ? 21.723 -1.957 -3.473 1.00 57.59 233 SER A O 1
ATOM 1757 N N . GLY A 1 234 ? 23.120 -1.369 -5.135 1.00 57.31 234 GLY A N 1
ATOM 1758 C CA . GLY A 1 234 ? 22.096 -1.005 -6.115 1.00 57.31 234 GLY A CA 1
ATOM 1759 C C . GLY A 1 234 ? 21.545 0.413 -5.926 1.00 57.31 234 GLY A C 1
ATOM 1760 O O . GLY A 1 234 ? 20.636 0.807 -6.653 1.00 57.31 234 GLY A O 1
ATOM 1761 N N . ASN A 1 235 ? 22.080 1.186 -4.975 1.00 60.00 235 ASN A N 1
ATOM 1762 C CA . ASN A 1 235 ? 21.592 2.530 -4.677 1.00 60.00 235 ASN A CA 1
ATOM 1763 C C . ASN A 1 235 ? 22.077 3.525 -5.717 1.00 60.00 235 ASN A C 1
ATOM 1765 O O . ASN A 1 235 ? 23.237 3.479 -6.127 1.00 60.00 235 ASN A O 1
ATOM 1769 N N . VAL A 1 236 ? 21.210 4.462 -6.098 1.00 59.78 236 VAL A N 1
ATOM 1770 C CA . VAL A 1 236 ? 21.609 5.589 -6.939 1.00 59.78 236 VAL A CA 1
ATOM 1771 C C . VAL A 1 236 ? 22.597 6.459 -6.157 1.00 59.78 236 VAL A C 1
ATOM 1773 O O . VAL A 1 236 ? 22.334 6.826 -5.013 1.00 59.78 236 VAL A O 1
ATOM 1776 N N . VAL A 1 237 ? 23.732 6.782 -6.768 1.00 58.59 237 VAL A N 1
ATOM 1777 C CA . VAL A 1 237 ? 24.809 7.589 -6.182 1.00 58.59 237 VAL A CA 1
ATOM 1778 C C . VAL A 1 237 ? 25.038 8.859 -6.987 1.00 58.59 237 VAL A C 1
ATOM 1780 O O . VAL A 1 237 ? 24.791 8.902 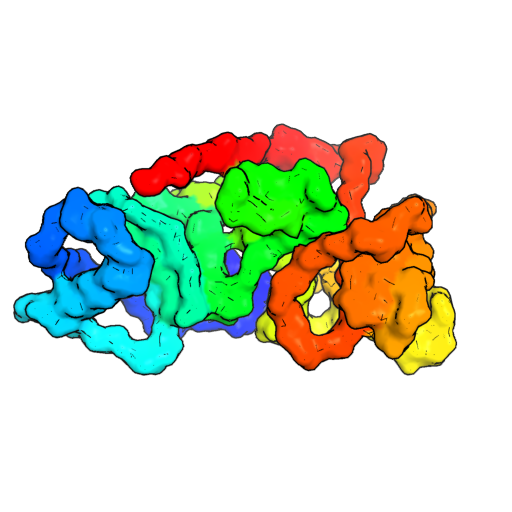-8.190 1.00 58.59 237 VAL A O 1
ATOM 1783 N N . ASP A 1 238 ? 25.543 9.896 -6.325 1.00 55.62 238 ASP A N 1
ATOM 1784 C CA . ASP A 1 238 ? 26.039 11.089 -7.007 1.00 55.62 238 ASP A CA 1
ATOM 1785 C C . ASP A 1 238 ? 27.337 10.738 -7.765 1.00 55.62 238 ASP A C 1
ATOM 1787 O O . ASP A 1 238 ? 28.286 10.251 -7.135 1.00 55.62 238 ASP A O 1
ATOM 1791 N N . PRO A 1 239 ? 27.429 10.989 -9.087 1.00 53.91 239 PRO A N 1
ATOM 1792 C CA . PRO A 1 239 ? 28.662 10.774 -9.847 1.00 53.91 239 PRO A CA 1
ATOM 1793 C C . PRO A 1 239 ? 29.879 11.524 -9.298 1.00 53.91 239 PRO A C 1
ATOM 1795 O O . PRO A 1 239 ? 31.006 11.072 -9.488 1.00 53.91 239 PRO A O 1
ATOM 1798 N N . ASN A 1 240 ? 29.664 12.653 -8.622 1.00 50.16 240 ASN A N 1
ATOM 1799 C CA . ASN A 1 240 ? 30.724 13.505 -8.093 1.00 50.16 240 ASN A CA 1
ATOM 1800 C C . ASN A 1 240 ? 31.073 13.182 -6.632 1.00 50.16 240 ASN A C 1
ATOM 1802 O O . ASN A 1 240 ? 32.069 13.692 -6.118 1.00 50.16 240 ASN A O 1
ATOM 1806 N N . ASN A 1 241 ? 30.279 12.344 -5.954 1.00 52.03 241 ASN A N 1
ATOM 1807 C CA . ASN A 1 241 ? 30.539 11.930 -4.576 1.00 52.03 241 ASN A CA 1
ATOM 1808 C C . ASN A 1 241 ? 30.008 10.509 -4.278 1.00 52.03 241 ASN A C 1
ATOM 1810 O O . ASN A 1 241 ? 29.014 10.342 -3.564 1.00 52.03 241 ASN A O 1
ATOM 1814 N N . PRO A 1 242 ? 30.702 9.460 -4.758 1.00 46.62 242 PRO A N 1
ATOM 1815 C CA . PRO A 1 242 ? 30.286 8.066 -4.580 1.00 46.62 242 PRO A CA 1
ATOM 1816 C C . PRO A 1 242 ? 30.358 7.567 -3.122 1.00 46.62 242 PRO A C 1
ATOM 1818 O O . PRO A 1 242 ? 29.890 6.470 -2.822 1.00 46.62 242 PRO A O 1
ATOM 1821 N N . ALA A 1 243 ? 30.924 8.354 -2.196 1.00 42.44 243 ALA A N 1
ATOM 1822 C CA . ALA A 1 243 ? 30.948 8.049 -0.764 1.00 42.44 243 ALA A CA 1
ATOM 1823 C C . ALA A 1 243 ? 29.646 8.443 -0.035 1.00 42.44 243 ALA A C 1
ATOM 1825 O O . ALA A 1 243 ? 29.409 7.968 1.079 1.00 42.44 243 ALA A O 1
ATOM 1826 N N . ARG A 1 244 ? 28.776 9.262 -0.650 1.00 44.62 244 ARG A N 1
ATOM 1827 C CA . ARG A 1 244 ? 27.456 9.633 -0.111 1.00 44.62 244 ARG A CA 1
ATOM 1828 C C . ARG A 1 244 ? 26.475 8.469 -0.338 1.00 44.62 244 ARG A C 1
ATOM 1830 O O . ARG A 1 244 ? 25.629 8.493 -1.224 1.00 44.62 244 ARG A O 1
ATOM 1837 N N . ARG A 1 245 ? 26.651 7.393 0.437 1.00 45.84 245 ARG A N 1
ATOM 1838 C CA . ARG A 1 245 ? 25.766 6.218 0.445 1.00 45.84 245 ARG A CA 1
ATOM 1839 C C . ARG A 1 245 ? 24.451 6.597 1.118 1.00 45.84 245 ARG A C 1
ATOM 1841 O O . ARG A 1 245 ? 24.443 6.935 2.297 1.00 45.84 245 ARG A O 1
ATOM 1848 N N . ILE A 1 246 ? 23.353 6.522 0.380 1.00 43.31 246 ILE A N 1
ATOM 1849 C CA . ILE A 1 246 ? 22.012 6.755 0.919 1.00 43.31 246 ILE A CA 1
ATOM 1850 C C . ILE A 1 246 ? 21.446 5.394 1.304 1.00 43.31 246 ILE A C 1
ATOM 1852 O O . ILE A 1 246 ? 21.546 4.440 0.532 1.00 43.31 246 ILE A O 1
ATOM 1856 N N . ALA A 1 247 ? 20.973 5.268 2.540 1.00 33.94 247 ALA A N 1
ATOM 1857 C CA . ALA A 1 247 ? 20.498 4.007 3.083 1.00 33.94 247 ALA A CA 1
ATOM 1858 C C . ALA A 1 247 ? 19.201 3.582 2.379 1.00 33.94 247 ALA A C 1
ATOM 1860 O O . ALA A 1 247 ? 18.196 4.272 2.461 1.00 33.94 247 ALA A O 1
ATOM 1861 N N . THR A 1 248 ? 19.205 2.418 1.734 1.00 37.97 248 THR A N 1
ATOM 1862 C CA . THR A 1 248 ? 17.981 1.655 1.461 1.00 37.97 248 THR A CA 1
ATOM 1863 C C . THR A 1 248 ? 17.778 0.714 2.633 1.00 37.97 248 THR A C 1
ATOM 1865 O O . THR A 1 248 ? 18.549 -0.229 2.837 1.00 37.97 248 THR A O 1
ATOM 1868 N N . ALA A 1 249 ? 16.745 0.953 3.433 1.00 33.41 249 ALA A N 1
ATOM 1869 C CA . ALA A 1 249 ? 16.321 -0.038 4.403 1.00 33.41 249 ALA A CA 1
ATOM 1870 C C . ALA A 1 249 ? 15.676 -1.230 3.665 1.00 33.41 249 ALA A C 1
ATOM 1872 O O . ALA A 1 249 ? 14.647 -1.105 3.012 1.00 33.41 249 ALA A O 1
ATOM 1873 N N . GLY A 1 250 ? 16.283 -2.412 3.789 1.00 33.81 250 GLY A N 1
ATOM 1874 C CA . GLY A 1 250 ? 15.523 -3.661 3.883 1.00 33.81 250 GLY A CA 1
ATOM 1875 C C . GLY A 1 250 ? 14.852 -4.232 2.627 1.00 33.81 250 GLY A C 1
ATOM 1876 O O . GLY A 1 250 ? 13.786 -4.831 2.755 1.00 33.81 250 GLY A O 1
ATOM 1877 N N . ILE A 1 251 ? 15.471 -4.194 1.440 1.00 33.78 251 ILE A N 1
ATOM 1878 C CA . ILE A 1 251 ? 15.077 -5.125 0.361 1.00 33.78 251 ILE A CA 1
ATOM 1879 C C . ILE A 1 251 ? 15.754 -6.478 0.631 1.00 33.78 251 ILE A C 1
ATOM 1881 O O . ILE A 1 251 ? 16.866 -6.756 0.185 1.00 33.78 251 ILE A O 1
ATOM 1885 N N . GLY A 1 252 ? 15.114 -7.321 1.444 1.00 27.23 252 GLY A N 1
ATOM 1886 C CA . GLY A 1 252 ? 15.612 -8.666 1.741 1.00 27.23 252 GLY A CA 1
ATOM 1887 C C . GLY A 1 252 ? 15.911 -9.489 0.475 1.00 27.23 252 GLY A C 1
ATOM 1888 O O . GLY A 1 252 ? 15.087 -9.545 -0.430 1.00 27.23 252 GLY A O 1
ATOM 1889 N N . ARG A 1 253 ? 17.095 -10.123 0.445 1.00 27.89 253 ARG A N 1
ATOM 1890 C CA . ARG A 1 253 ? 17.552 -11.258 -0.400 1.00 27.89 253 ARG A CA 1
ATOM 1891 C C . ARG A 1 253 ? 17.083 -11.340 -1.870 1.00 27.89 253 ARG A C 1
ATOM 1893 O O . ARG A 1 253 ? 16.977 -12.442 -2.401 1.00 27.89 253 ARG A O 1
ATOM 1900 N N . LEU A 1 254 ? 16.889 -10.226 -2.566 1.00 30.36 254 LEU A N 1
ATOM 1901 C CA . LEU A 1 254 ? 16.816 -10.236 -4.031 1.00 30.36 254 LEU A CA 1
ATOM 1902 C C . LEU A 1 254 ? 18.204 -9.915 -4.626 1.00 30.36 254 LEU A C 1
ATOM 1904 O O . LEU A 1 254 ? 19.012 -9.235 -3.975 1.00 30.36 254 LEU A O 1
ATOM 1908 N N . PRO A 1 255 ? 18.542 -10.434 -5.827 1.00 28.23 255 PRO A N 1
ATOM 1909 C CA . PRO A 1 255 ? 19.724 -9.974 -6.558 1.00 28.23 255 PRO A CA 1
ATOM 1910 C C . PRO A 1 255 ? 19.686 -8.446 -6.676 1.00 28.23 255 PRO A C 1
ATOM 1912 O O . PRO A 1 255 ? 18.620 -7.849 -6.572 1.00 28.23 255 PRO A O 1
ATOM 1915 N N . ALA A 1 256 ? 20.845 -7.801 -6.835 1.00 31.95 256 ALA A N 1
ATOM 1916 C CA . ALA A 1 256 ? 20.879 -6.351 -7.010 1.00 31.95 256 ALA A CA 1
ATOM 1917 C C . ALA A 1 256 ? 20.041 -6.004 -8.254 1.00 31.95 256 ALA A C 1
ATOM 1919 O O . ALA A 1 256 ? 20.386 -6.379 -9.375 1.00 31.95 256 ALA A O 1
ATOM 1920 N N . MET A 1 257 ? 18.872 -5.416 -8.015 1.00 32.94 257 MET A N 1
ATOM 1921 C CA . MET A 1 257 ? 17.894 -5.041 -9.022 1.00 32.94 257 MET A CA 1
ATOM 1922 C C . MET A 1 257 ? 17.922 -3.531 -9.117 1.00 32.94 257 MET A C 1
ATOM 1924 O O . MET A 1 257 ? 17.819 -2.834 -8.111 1.00 32.94 257 MET A O 1
ATOM 1928 N N . VAL A 1 258 ? 18.051 -3.040 -10.337 1.00 35.25 258 VAL A N 1
ATOM 1929 C CA . VAL A 1 258 ? 17.910 -1.622 -10.611 1.00 35.25 258 VAL A CA 1
ATOM 1930 C C . VAL A 1 258 ? 16.437 -1.253 -10.594 1.00 35.25 258 VAL A C 1
ATOM 1932 O O . VAL A 1 258 ? 15.644 -1.808 -11.356 1.00 35.25 258 VAL A O 1
ATOM 1935 N N . LEU A 1 259 ? 16.119 -0.249 -9.789 1.00 36.84 259 LEU A N 1
ATOM 1936 C CA . LEU A 1 259 ? 14.939 0.576 -9.948 1.00 36.84 259 LEU A CA 1
ATOM 1937 C C . LEU A 1 259 ? 15.384 1.887 -10.600 1.00 36.84 259 LEU A C 1
ATOM 1939 O O . LEU A 1 259 ? 16.280 2.556 -10.090 1.00 36.84 259 LEU A O 1
ATOM 1943 N N . VAL A 1 260 ? 14.766 2.265 -11.716 1.00 33.59 260 VAL A N 1
ATOM 1944 C CA . VAL A 1 260 ? 14.722 3.677 -12.105 1.00 33.59 260 VAL A CA 1
ATOM 1945 C C . VAL A 1 260 ? 13.458 4.204 -11.433 1.00 33.59 260 VAL A C 1
ATOM 1947 O O . VAL A 1 260 ? 12.374 3.954 -11.966 1.00 33.59 260 VAL A O 1
ATOM 1950 N N . PRO A 1 261 ? 13.540 4.808 -10.229 1.00 34.09 261 PRO A N 1
ATOM 1951 C CA . PRO A 1 261 ? 12.379 5.464 -9.655 1.00 34.09 261 PRO A CA 1
ATOM 1952 C C . PRO A 1 261 ? 11.919 6.477 -10.694 1.00 34.09 261 PRO A C 1
ATOM 1954 O O . PRO A 1 261 ? 12.749 7.149 -11.313 1.00 34.09 261 PRO A O 1
ATOM 1957 N N . GLN A 1 262 ? 10.617 6.451 -10.962 1.00 37.62 262 GLN A N 1
ATOM 1958 C CA . GLN A 1 262 ? 9.915 7.286 -11.927 1.00 37.62 262 GLN A CA 1
ATOM 1959 C C . GLN A 1 262 ? 10.641 8.620 -12.113 1.00 37.62 262 GLN A C 1
ATOM 1961 O O . GLN A 1 262 ? 10.769 9.423 -11.188 1.00 37.62 262 GLN A O 1
ATOM 1966 N N . LEU A 1 263 ? 11.197 8.803 -13.311 1.00 32.88 263 LEU A N 1
ATOM 1967 C CA . LEU A 1 263 ? 11.922 10.007 -13.660 1.00 32.88 263 LEU A CA 1
ATOM 1968 C C . LEU A 1 263 ? 10.997 11.195 -13.409 1.00 32.88 263 LEU A C 1
ATOM 1970 O O . LEU A 1 263 ? 9.906 11.248 -13.972 1.00 32.88 263 LEU A O 1
ATOM 1974 N N . ARG A 1 264 ? 11.440 12.159 -12.599 1.00 33.19 264 ARG A N 1
ATOM 1975 C CA . ARG A 1 264 ? 10.771 13.454 -12.459 1.00 33.19 264 ARG A CA 1
ATOM 1976 C C . ARG A 1 264 ? 10.685 14.079 -13.855 1.00 33.19 264 ARG A C 1
ATOM 1978 O O . ARG A 1 264 ? 11.657 14.667 -14.327 1.00 33.19 264 ARG A O 1
ATOM 1985 N N . VAL A 1 265 ? 9.560 13.916 -14.551 1.00 30.61 265 VAL A N 1
ATOM 1986 C CA . VAL A 1 265 ? 9.322 14.604 -15.820 1.00 30.61 265 VAL A CA 1
ATOM 1987 C C . VAL A 1 265 ? 9.168 16.079 -15.458 1.00 30.61 265 VAL A C 1
ATOM 1989 O O . VAL A 1 265 ? 8.259 16.424 -14.702 1.00 30.61 265 VAL A O 1
ATOM 1992 N N . PRO A 1 266 ? 10.045 16.982 -15.931 1.00 31.84 266 PRO A N 1
ATOM 1993 C CA . PRO A 1 266 ? 9.842 18.402 -15.702 1.00 31.84 266 PRO A CA 1
ATOM 1994 C C . PRO A 1 266 ? 8.469 18.790 -16.258 1.00 31.84 266 PRO A C 1
ATOM 1996 O O . PRO A 1 266 ? 8.138 18.408 -17.380 1.00 31.84 266 PRO A O 1
ATOM 1999 N N . ARG A 1 267 ? 7.692 19.592 -15.521 1.00 33.53 267 ARG A N 1
ATOM 2000 C CA . ARG A 1 267 ? 6.341 20.072 -15.895 1.00 33.53 267 ARG A CA 1
ATOM 2001 C C . ARG A 1 267 ? 6.244 20.617 -17.333 1.00 33.53 267 ARG A C 1
ATOM 2003 O O . ARG A 1 267 ? 5.186 20.616 -17.958 1.00 33.53 267 ARG A O 1
ATOM 2010 N N . SER A 1 268 ? 7.375 21.060 -17.887 1.00 34.22 268 SER A N 1
ATOM 2011 C CA . SER A 1 268 ? 7.543 21.520 -19.267 1.00 34.22 268 SER A CA 1
ATOM 2012 C C . SER A 1 268 ? 7.483 20.426 -20.343 1.00 34.22 268 SER A C 1
ATOM 2014 O O . SER A 1 268 ? 7.408 20.782 -21.521 1.00 34.22 268 SER A O 1
ATOM 2016 N N . ARG A 1 269 ? 7.472 19.134 -19.983 1.00 36.03 269 ARG A N 1
ATOM 2017 C CA . ARG A 1 269 ? 7.500 17.986 -20.913 1.00 36.03 269 ARG A CA 1
ATOM 2018 C C . ARG A 1 269 ? 6.283 17.059 -20.844 1.00 36.03 269 ARG A C 1
ATOM 2020 O O . ARG A 1 269 ? 6.142 16.215 -21.716 1.00 36.03 269 ARG A O 1
ATOM 2027 N N . LEU A 1 270 ? 5.369 17.267 -19.895 1.00 32.59 270 LEU A N 1
ATOM 2028 C CA . LEU A 1 270 ? 4.064 16.597 -19.885 1.00 32.59 270 LEU A CA 1
ATOM 2029 C C . LEU A 1 270 ? 3.225 17.024 -21.100 1.00 32.59 270 LEU A C 1
ATOM 2031 O O . LEU A 1 270 ? 3.270 18.199 -21.503 1.00 32.59 270 LEU A O 1
ATOM 2035 N N . SER A 1 271 ? 2.444 16.097 -21.662 1.00 37.44 271 SER A N 1
ATOM 2036 C CA . SER A 1 271 ? 1.478 16.409 -22.719 1.00 37.44 271 SER A CA 1
ATOM 2037 C C . SER A 1 271 ? 0.403 17.376 -22.184 1.00 37.44 271 SER A C 1
ATOM 2039 O O . SER A 1 271 ? 0.155 17.447 -20.979 1.00 37.44 271 SER A O 1
ATOM 2041 N N . LYS A 1 272 ? -0.228 18.184 -23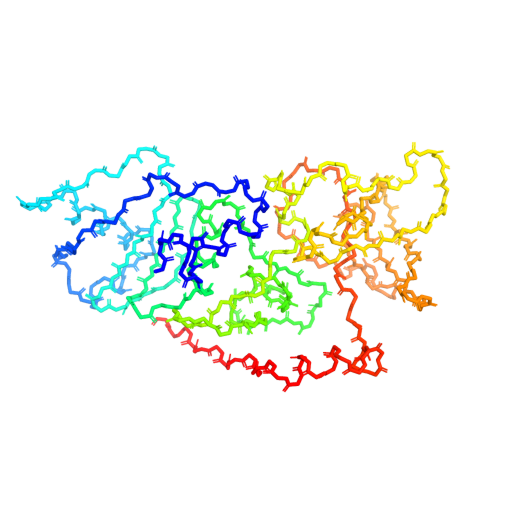.050 1.00 32.44 272 LYS A N 1
ATOM 2042 C CA . LYS A 1 272 ? -1.281 19.141 -22.631 1.00 32.44 272 LYS A CA 1
ATOM 2043 C C . LYS A 1 272 ? -2.402 18.474 -21.799 1.00 32.44 272 LYS A C 1
ATOM 2045 O O . LYS A 1 272 ? -2.794 19.078 -20.804 1.00 32.44 272 LYS A O 1
ATOM 2050 N N . PRO A 1 273 ? -2.885 17.263 -22.148 1.00 31.78 273 PRO A N 1
ATOM 2051 C CA . PRO A 1 273 ? -3.813 16.496 -21.312 1.00 31.78 273 PRO A CA 1
ATOM 2052 C C . PRO A 1 273 ? -3.275 16.160 -19.911 1.00 31.78 273 PRO A C 1
ATOM 2054 O O . PRO A 1 273 ? -4.005 16.317 -18.934 1.00 31.78 273 PRO A O 1
ATOM 2057 N N . ASP A 1 274 ? -2.001 15.775 -19.792 1.00 31.14 274 ASP A N 1
ATOM 2058 C CA . ASP A 1 274 ? -1.389 15.377 -18.513 1.00 31.14 274 ASP A CA 1
ATOM 2059 C C . ASP A 1 274 ? -1.140 16.577 -17.589 1.00 31.14 274 ASP A C 1
ATOM 2061 O O . ASP A 1 274 ? -1.375 16.498 -16.383 1.00 31.14 274 ASP A O 1
ATOM 2065 N N . ARG A 1 275 ? -0.793 17.744 -18.156 1.00 32.81 275 ARG A N 1
ATOM 2066 C CA . ARG A 1 275 ? -0.694 19.007 -17.396 1.00 32.81 275 ARG A CA 1
ATOM 2067 C C . ARG A 1 275 ? -2.024 19.432 -16.780 1.00 32.81 275 ARG A C 1
ATOM 2069 O O . ARG A 1 275 ? -2.027 20.067 -15.730 1.00 32.81 275 ARG A O 1
ATOM 2076 N N . MET A 1 276 ? -3.144 19.121 -17.438 1.00 28.36 276 MET A N 1
ATOM 2077 C CA . MET A 1 276 ? -4.474 19.472 -16.931 1.00 28.36 276 MET A CA 1
ATOM 2078 C C . MET A 1 276 ? -4.946 18.526 -15.822 1.00 28.36 276 MET A C 1
ATOM 2080 O O . MET A 1 276 ? -5.698 18.964 -14.960 1.00 28.36 276 MET A O 1
ATOM 2084 N N . ARG A 1 277 ? -4.471 17.271 -15.790 1.00 35.00 277 ARG A N 1
ATOM 2085 C CA . ARG A 1 277 ? -4.741 16.337 -14.682 1.00 35.00 277 ARG A CA 1
ATOM 2086 C C . ARG A 1 277 ? -3.898 16.651 -13.445 1.00 35.00 277 ARG A C 1
ATOM 2088 O O . ARG A 1 277 ? -4.434 16.641 -12.346 1.00 35.00 277 ARG A O 1
ATOM 2095 N N . GLU A 1 278 ? -2.631 17.025 -13.623 1.00 34.06 278 GLU A N 1
ATOM 2096 C CA . GLU A 1 278 ? -1.754 17.464 -12.523 1.00 34.06 278 GLU A CA 1
ATOM 2097 C C . GLU A 1 278 ? -2.202 18.811 -11.921 1.00 34.06 278 GLU A C 1
ATOM 2099 O O . GLU A 1 278 ? -2.134 19.005 -10.715 1.00 34.06 278 GLU A O 1
ATOM 2104 N N . ALA A 1 279 ? -2.709 19.743 -12.738 1.00 34.47 279 ALA A N 1
ATOM 2105 C CA . ALA A 1 279 ? -3.266 21.010 -12.251 1.00 34.47 279 ALA A CA 1
ATOM 2106 C C . ALA A 1 279 ? -4.639 20.864 -11.565 1.00 34.47 279 ALA A C 1
ATOM 2108 O O . ALA A 1 279 ? -5.058 21.779 -10.859 1.00 34.47 279 ALA A O 1
ATOM 2109 N N . ALA A 1 280 ? -5.336 19.746 -11.792 1.00 31.05 280 ALA A N 1
ATOM 2110 C CA . ALA A 1 280 ? -6.606 19.416 -11.148 1.00 31.05 280 ALA A CA 1
ATOM 2111 C C . ALA A 1 280 ? -6.435 18.545 -9.892 1.00 31.05 280 ALA A C 1
ATOM 2113 O O . ALA A 1 280 ? -7.381 18.426 -9.113 1.00 31.05 280 ALA A O 1
ATOM 2114 N N . ALA A 1 281 ? -5.255 17.952 -9.679 1.00 32.91 281 ALA A N 1
ATOM 2115 C CA . ALA A 1 281 ? -4.926 17.298 -8.424 1.00 32.91 281 ALA A CA 1
ATOM 2116 C C . ALA A 1 281 ? -4.740 18.381 -7.345 1.00 32.91 281 ALA A C 1
ATOM 2118 O O . ALA A 1 281 ? -3.929 19.295 -7.539 1.00 32.91 281 ALA A O 1
ATOM 2119 N N . PRO A 1 282 ? -5.485 18.338 -6.226 1.00 35.72 282 PRO A N 1
ATOM 2120 C CA . PRO A 1 282 ? -5.198 19.224 -5.110 1.00 35.72 282 PRO A CA 1
ATOM 2121 C C . PRO A 1 282 ? -3.751 18.990 -4.662 1.00 35.72 282 PRO A C 1
ATOM 2123 O O . PRO A 1 282 ? -3.278 17.853 -4.635 1.00 35.72 282 PRO A O 1
ATOM 2126 N N . ALA A 1 283 ? -3.036 20.074 -4.347 1.00 35.19 283 ALA A N 1
ATOM 2127 C CA . ALA A 1 283 ? -1.724 19.970 -3.718 1.00 35.19 283 ALA A CA 1
ATOM 2128 C C . ALA A 1 283 ? -1.830 19.049 -2.487 1.00 35.19 283 ALA A C 1
ATOM 2130 O O . ALA A 1 283 ? -2.872 19.094 -1.821 1.00 35.19 283 ALA A O 1
ATOM 2131 N N . PRO A 1 284 ? -0.803 18.229 -2.186 1.00 41.00 284 PRO A N 1
ATOM 2132 C CA . PRO A 1 284 ? -0.812 17.416 -0.977 1.00 41.00 284 PRO A CA 1
ATOM 2133 C C . PRO A 1 284 ? -1.143 18.327 0.204 1.00 41.00 284 PRO A C 1
ATOM 2135 O O . PRO A 1 284 ? -0.529 19.387 0.377 1.00 41.00 284 PRO A O 1
ATOM 2138 N N . ALA A 1 285 ? -2.192 17.969 0.947 1.00 36.19 285 ALA A N 1
ATOM 2139 C CA . ALA A 1 285 ? -2.532 18.676 2.167 1.00 36.19 285 ALA A CA 1
ATOM 2140 C C . ALA A 1 285 ? -1.301 18.620 3.074 1.00 36.19 285 ALA A C 1
ATOM 2142 O O . ALA A 1 285 ? -0.667 17.571 3.180 1.00 36.19 285 ALA A O 1
ATOM 2143 N N . ALA A 1 286 ? -0.942 19.747 3.693 1.00 32.59 286 ALA A N 1
ATOM 2144 C CA . ALA A 1 286 ? 0.078 19.731 4.729 1.00 32.59 286 ALA A CA 1
ATOM 2145 C C . ALA A 1 286 ? -0.305 18.636 5.728 1.00 32.59 286 ALA A C 1
ATOM 2147 O O . ALA A 1 286 ? -1.426 18.653 6.243 1.00 32.59 286 ALA A O 1
ATOM 2148 N N . ALA A 1 287 ? 0.593 17.668 5.925 1.00 37.00 287 ALA A N 1
ATOM 2149 C CA . ALA A 1 287 ? 0.385 16.595 6.878 1.00 37.00 287 ALA A CA 1
ATOM 2150 C C . ALA A 1 287 ? -0.079 17.217 8.205 1.00 37.00 287 ALA A C 1
ATOM 2152 O O . ALA A 1 287 ? 0.563 18.173 8.664 1.00 37.00 287 ALA A O 1
ATOM 2153 N N . PRO A 1 288 ? -1.173 16.742 8.828 1.00 31.67 288 PRO A N 1
ATOM 2154 C CA . PRO A 1 288 ? -1.409 17.095 10.213 1.00 31.67 288 PRO A CA 1
ATOM 2155 C C . PRO A 1 288 ? -0.155 16.677 10.975 1.00 31.67 288 PRO A C 1
ATOM 2157 O O . PRO A 1 288 ? 0.337 15.558 10.808 1.00 31.67 288 PRO A O 1
ATOM 2160 N N . ALA A 1 289 ? 0.409 17.606 11.746 1.00 29.92 289 ALA A N 1
ATOM 2161 C CA . ALA A 1 289 ? 1.483 17.274 12.656 1.00 29.92 289 ALA A CA 1
ATOM 2162 C C . ALA A 1 289 ? 0.978 16.110 13.513 1.00 29.92 289 ALA A C 1
ATOM 2164 O O . ALA A 1 289 ? 0.030 16.268 14.282 1.00 29.92 289 ALA A O 1
ATOM 2165 N N . LEU A 1 290 ? 1.576 14.932 13.334 1.00 35.44 290 LEU A N 1
ATOM 2166 C CA . LEU A 1 290 ? 1.485 13.852 14.304 1.00 35.44 290 LEU A CA 1
ATOM 2167 C C . LEU A 1 290 ? 2.263 14.342 15.530 1.00 35.44 290 LEU A C 1
ATOM 2169 O O . LEU A 1 290 ? 3.446 14.046 15.705 1.00 35.44 290 LEU A O 1
ATOM 2173 N N . GLU A 1 291 ? 1.624 15.221 16.302 1.00 27.28 291 GLU A N 1
ATOM 2174 C CA . GLU A 1 291 ? 2.046 15.548 17.652 1.00 27.28 291 GLU A CA 1
ATOM 2175 C C . GLU A 1 291 ? 1.884 14.291 18.510 1.00 27.28 291 GLU A C 1
ATOM 2177 O O . GLU A 1 291 ? 0.960 13.500 18.322 1.00 27.28 291 GLU A O 1
ATOM 2182 N N . LYS A 1 292 ? 2.878 14.096 19.373 1.00 32.31 292 LYS A N 1
ATOM 2183 C CA . LYS A 1 292 ? 3.083 12.920 20.220 1.00 32.31 292 LYS A CA 1
ATOM 2184 C C . LYS A 1 292 ? 1.868 12.539 21.056 1.00 32.31 292 LYS A C 1
ATOM 2186 O O . LYS A 1 292 ? 1.233 13.464 21.605 1.00 32.31 292 LYS A O 1
#

Foldseek 3Di:
DCDPPAQALVPQCCLLLVNPDDSPPPDDADDFDFPDDLVRLLPDDPVVNVVRQLVSQQPGPPNRDDDDPLAEDEAEDVQFRDWAAAQRYIYTGPLDARLSCCQRSCNVPPDAFDFDPPQPDDLDPPGAGRTLVAQQASSSPLSHFWDQGPRGTHGHHHQPVSSVVSVSADPVQEAEPCPVPDPDDDWDEDDSSCPVDDTHPYYWYAADQDQDWDWDFDADPNRTDTFIAGSNQLHTADPVCNVSDGDDPDPPDDHSTHDPRPPPDPLVPDDPVVNVVVVPGPRRDNPDPPDD